Protein AF-A0A7S0JCQ1-F1 (afdb_monomer)

Organism: NCBI:txid127549

Structure (mmCIF, N/CA/C/O backbone):
data_AF-A0A7S0JCQ1-F1
#
_entry.id   AF-A0A7S0JCQ1-F1
#
loop_
_atom_site.group_PDB
_atom_site.id
_atom_site.type_symbol
_atom_site.label_atom_id
_atom_site.label_alt_id
_atom_site.label_comp_id
_atom_site.label_asym_id
_atom_site.label_entity_id
_atom_site.label_seq_id
_atom_site.pdbx_PDB_ins_code
_atom_site.Cartn_x
_atom_site.Cartn_y
_atom_site.Cartn_z
_atom_site.occupancy
_atom_site.B_iso_or_equiv
_atom_site.auth_seq_id
_atom_site.auth_comp_id
_atom_site.auth_asym_id
_atom_site.auth_atom_id
_atom_site.pdbx_PDB_model_num
ATOM 1 N N . ALA A 1 1 ? -12.471 34.660 -16.487 1.00 36.31 1 ALA A N 1
ATOM 2 C CA . ALA A 1 1 ? -12.024 33.297 -16.845 1.00 36.31 1 ALA A CA 1
ATOM 3 C C . ALA A 1 1 ? -12.130 32.411 -15.607 1.00 36.31 1 ALA A C 1
ATOM 5 O O . ALA A 1 1 ? -11.584 32.807 -14.582 1.00 36.31 1 ALA A O 1
ATOM 6 N N . PRO A 1 2 ? -12.861 31.285 -15.633 1.00 32.38 2 PRO A N 1
ATOM 7 C CA . PRO A 1 2 ? -12.936 30.409 -14.474 1.00 32.38 2 PRO A CA 1
ATOM 8 C C . PRO A 1 2 ? -11.576 29.731 -14.290 1.00 32.38 2 PRO A C 1
ATOM 10 O O . PRO A 1 2 ? -11.095 29.015 -15.168 1.00 32.38 2 PRO A O 1
ATOM 13 N N . THR A 1 3 ? -10.933 30.005 -13.159 1.00 33.88 3 THR A N 1
ATOM 14 C CA . THR A 1 3 ? -9.681 29.370 -12.760 1.00 33.88 3 THR A CA 1
ATOM 15 C C . THR A 1 3 ? -9.937 27.877 -12.589 1.00 33.88 3 THR A C 1
ATOM 17 O O . THR A 1 3 ? -10.672 27.431 -11.706 1.00 33.88 3 THR A O 1
ATOM 20 N N . ARG A 1 4 ? -9.370 27.080 -13.499 1.00 32.62 4 ARG A N 1
ATOM 21 C CA . ARG A 1 4 ? -9.414 25.621 -13.427 1.00 32.62 4 ARG A CA 1
ATOM 22 C C . ARG A 1 4 ? -8.764 25.229 -12.099 1.00 32.62 4 ARG A C 1
ATOM 24 O O . ARG A 1 4 ? -7.586 25.514 -11.890 1.00 32.62 4 ARG A O 1
ATOM 31 N N . LYS A 1 5 ? -9.537 24.642 -11.177 1.00 29.23 5 LYS A N 1
ATOM 32 C CA . LYS A 1 5 ? -8.986 24.095 -9.928 1.00 29.23 5 LYS A CA 1
ATOM 33 C C . LYS A 1 5 ? -7.822 23.160 -10.289 1.00 29.23 5 LYS A C 1
ATOM 35 O O . LYS A 1 5 ? -7.967 22.403 -11.254 1.00 29.23 5 LYS A O 1
ATOM 40 N N . PRO A 1 6 ? -6.692 23.208 -9.561 1.00 34.28 6 PRO A N 1
ATOM 41 C CA . PRO A 1 6 ? -5.584 22.303 -9.822 1.00 34.28 6 PRO A CA 1
ATOM 42 C C . PRO A 1 6 ? -6.089 20.862 -9.735 1.00 34.28 6 PRO A C 1
ATOM 44 O O . PRO A 1 6 ? -6.894 20.532 -8.858 1.00 34.28 6 PRO A O 1
ATOM 47 N N . ALA A 1 7 ? -5.651 20.026 -10.678 1.00 33.75 7 ALA A N 1
ATOM 48 C CA . ALA A 1 7 ? -5.933 18.600 -10.637 1.00 33.75 7 ALA A CA 1
ATOM 49 C C . ALA A 1 7 ? -5.502 18.057 -9.262 1.00 33.75 7 ALA A C 1
ATOM 51 O O . ALA A 1 7 ? -4.461 18.479 -8.746 1.00 33.75 7 ALA A O 1
ATOM 52 N N . PRO A 1 8 ? -6.296 17.176 -8.627 1.00 36.38 8 PRO A N 1
ATOM 53 C CA . PRO A 1 8 ? -5.868 16.555 -7.384 1.00 36.38 8 PRO A CA 1
ATOM 54 C C . PRO A 1 8 ? -4.506 15.879 -7.614 1.00 36.38 8 PRO A C 1
ATOM 56 O O . PRO A 1 8 ? -4.296 15.333 -8.701 1.00 36.38 8 PRO A O 1
ATOM 59 N N . PRO A 1 9 ? -3.588 15.901 -6.628 1.00 42.81 9 PRO A N 1
ATOM 60 C CA . PRO A 1 9 ? -2.343 15.150 -6.741 1.00 42.81 9 PRO A CA 1
ATOM 61 C C . PRO A 1 9 ? -2.677 13.693 -7.073 1.00 42.81 9 PRO A C 1
ATOM 63 O O . PRO A 1 9 ? -3.717 13.190 -6.628 1.00 42.81 9 PRO A O 1
ATOM 66 N N . ALA A 1 10 ? -1.831 13.059 -7.889 1.00 46.19 10 ALA A N 1
ATOM 67 C CA . ALA A 1 10 ? -2.049 11.718 -8.420 1.00 46.19 10 ALA A CA 1
ATOM 68 C C . ALA A 1 10 ? -2.617 10.782 -7.336 1.00 46.19 10 ALA A C 1
ATOM 70 O O . ALA A 1 10 ? -1.998 10.548 -6.300 1.00 46.19 10 ALA A O 1
ATOM 71 N N . ARG A 1 11 ? -3.852 10.303 -7.547 1.00 56.94 11 ARG A N 1
ATOM 72 C CA . ARG A 1 11 ? -4.567 9.422 -6.602 1.00 56.94 11 ARG A CA 1
ATOM 73 C C . ARG A 1 11 ? -4.051 7.981 -6.632 1.00 56.94 11 ARG A C 1
ATOM 75 O O . ARG A 1 11 ? -4.431 7.191 -5.774 1.00 56.94 11 ARG A O 1
ATOM 82 N N . ALA A 1 12 ? -3.215 7.664 -7.614 1.00 60.25 12 ALA A N 1
ATOM 83 C CA . ALA A 1 12 ? -2.566 6.385 -7.815 1.00 60.25 12 ALA A CA 1
ATOM 84 C C . ALA A 1 12 ? -1.116 6.633 -8.240 1.00 60.25 12 ALA A C 1
ATOM 86 O O . ALA A 1 12 ? -0.829 7.605 -8.938 1.00 60.25 12 ALA A O 1
ATOM 87 N N . VAL A 1 13 ? -0.232 5.760 -7.774 1.00 65.50 13 VAL A N 1
ATOM 88 C CA . VAL A 1 13 ? 1.176 5.685 -8.157 1.00 65.50 13 VAL A CA 1
ATOM 89 C C . VAL A 1 13 ? 1.361 4.279 -8.688 1.00 65.50 13 VAL A C 1
ATOM 91 O O . VAL A 1 13 ? 1.127 3.314 -7.958 1.00 65.50 13 VAL A O 1
ATOM 94 N N . ASP A 1 14 ? 1.703 4.187 -9.959 1.00 64.81 14 ASP A N 1
ATOM 95 C CA . ASP A 1 14 ? 1.993 2.946 -10.646 1.00 64.81 14 ASP A CA 1
ATOM 96 C C . ASP A 1 14 ? 3.498 2.685 -10.582 1.00 64.81 14 ASP A C 1
ATOM 98 O O . ASP A 1 14 ? 4.300 3.390 -11.195 1.00 64.81 14 ASP A O 1
ATOM 102 N N . SER A 1 15 ? 3.893 1.685 -9.799 1.00 59.41 15 SER A N 1
ATOM 103 C CA . SER A 1 15 ? 5.292 1.275 -9.701 1.00 59.41 15 SER A CA 1
ATOM 104 C C . SER A 1 15 ? 5.784 0.504 -10.925 1.00 59.41 15 SER A C 1
ATOM 106 O O . SER A 1 15 ? 6.993 0.333 -11.053 1.00 59.41 15 SER A O 1
ATOM 108 N N . ASP A 1 16 ? 4.882 0.039 -11.796 1.00 58.97 16 ASP A N 1
ATOM 109 C CA . ASP A 1 16 ? 5.165 -1.017 -12.768 1.00 58.97 16 ASP A CA 1
ATOM 110 C C . ASP A 1 16 ? 4.499 -0.780 -14.145 1.00 58.97 16 ASP A C 1
ATOM 112 O O . ASP A 1 16 ? 4.258 -1.745 -14.867 1.00 58.97 16 ASP A O 1
ATOM 116 N N . ASN A 1 17 ? 4.210 0.477 -14.525 1.00 57.91 17 ASN A N 1
ATOM 117 C CA . ASN A 1 17 ? 3.549 0.888 -15.783 1.00 57.91 17 ASN A CA 1
ATOM 118 C C . ASN A 1 17 ? 3.913 0.016 -17.004 1.00 57.91 17 ASN A C 1
ATOM 120 O O . ASN A 1 17 ? 4.943 0.193 -17.659 1.00 57.91 17 ASN A O 1
ATOM 124 N N . SER A 1 18 ? 3.019 -0.915 -17.332 1.00 58.72 18 SER A N 1
ATOM 125 C CA . SER A 1 18 ? 3.230 -1.928 -18.370 1.00 58.72 18 SER A CA 1
ATOM 126 C C . SER A 1 18 ? 2.655 -1.539 -19.733 1.00 58.72 18 SER A C 1
ATOM 128 O O . SER A 1 18 ? 2.890 -2.242 -20.713 1.00 58.72 18 SER A O 1
ATOM 130 N N . GLU A 1 19 ? 1.942 -0.412 -19.828 1.00 60.53 19 GLU A N 1
ATOM 131 C CA . GLU A 1 19 ? 1.202 -0.016 -21.037 1.00 60.53 19 GLU A CA 1
ATOM 132 C C . GLU A 1 19 ? 2.080 0.594 -22.140 1.00 60.53 19 GLU A C 1
ATOM 134 O O . GLU A 1 19 ? 1.605 0.920 -23.231 1.00 60.53 19 GLU A O 1
ATOM 139 N N . VAL A 1 20 ? 3.377 0.756 -21.880 1.00 67.06 20 VAL A N 1
ATOM 140 C CA . VAL A 1 20 ? 4.338 1.294 -22.844 1.00 67.06 20 VAL A CA 1
ATOM 141 C C . VAL A 1 20 ? 5.569 0.409 -22.943 1.00 67.06 20 VAL A C 1
ATOM 143 O O . VAL A 1 20 ? 5.942 -0.257 -21.983 1.00 67.06 20 VAL A O 1
ATOM 146 N N . HIS A 1 21 ? 6.211 0.401 -24.110 1.00 73.38 21 HIS A N 1
ATOM 147 C CA . HIS A 1 21 ? 7.444 -0.344 -24.359 1.00 73.38 21 HIS A CA 1
ATOM 148 C C . HIS A 1 21 ? 8.651 0.593 -24.478 1.00 73.38 21 HIS A C 1
ATOM 150 O O . HIS A 1 21 ? 8.551 1.681 -25.047 1.00 73.38 21 HIS A O 1
ATOM 156 N N . VAL A 1 22 ? 9.805 0.154 -23.975 1.00 73.88 22 VAL A N 1
ATOM 157 C CA . VAL A 1 22 ? 11.082 0.882 -23.986 1.00 73.88 22 VAL A CA 1
ATOM 158 C C . VAL A 1 22 ? 12.208 0.029 -24.565 1.00 73.88 22 VAL A C 1
ATOM 160 O O . VAL A 1 22 ? 12.207 -1.200 -24.481 1.00 73.88 22 VAL A O 1
ATOM 163 N N . CYS A 1 23 ? 13.202 0.692 -25.155 1.00 76.00 23 CYS A N 1
ATOM 164 C CA . CYS A 1 23 ? 14.435 0.062 -25.621 1.00 76.00 23 CYS A CA 1
ATOM 165 C C . CYS A 1 23 ? 15.569 0.336 -24.631 1.00 76.00 23 CYS A C 1
ATOM 167 O O . CYS A 1 23 ? 15.814 1.494 -24.316 1.00 76.00 23 CYS A O 1
ATOM 169 N N . GLY A 1 24 ? 16.332 -0.683 -24.223 1.00 69.00 24 GLY A N 1
ATOM 170 C CA . GLY A 1 24 ? 17.442 -0.509 -23.271 1.00 69.00 24 GLY A CA 1
ATOM 171 C C . GLY A 1 24 ? 18.569 0.431 -23.735 1.00 69.00 24 GLY A C 1
ATOM 172 O O . GLY A 1 24 ? 19.301 0.944 -22.905 1.00 69.00 24 GLY A O 1
ATOM 173 N N . MET A 1 25 ? 18.696 0.695 -25.044 1.00 68.75 25 MET A N 1
ATOM 174 C CA . MET A 1 25 ? 19.711 1.610 -25.603 1.00 68.75 25 MET A CA 1
ATOM 175 C C . MET A 1 25 ? 19.161 3.023 -25.892 1.00 68.75 25 MET A C 1
ATOM 177 O O . MET A 1 25 ? 19.926 3.969 -26.013 1.00 68.75 25 MET A O 1
ATOM 181 N N . HIS A 1 26 ? 17.834 3.174 -25.988 1.00 64.62 26 HIS A N 1
ATOM 182 C CA . HIS A 1 26 ? 17.141 4.446 -26.263 1.00 64.62 26 HIS A CA 1
ATOM 183 C C . HIS A 1 26 ? 16.050 4.714 -25.221 1.00 64.62 26 HIS A C 1
ATOM 185 O O . HIS A 1 26 ? 14.980 5.243 -25.527 1.00 64.62 26 HIS A O 1
ATOM 191 N N . ALA A 1 27 ? 16.336 4.309 -23.986 1.00 58.78 27 ALA A N 1
ATOM 192 C CA . ALA A 1 27 ? 15.439 4.333 -22.841 1.00 58.78 27 ALA A CA 1
ATOM 193 C C . ALA A 1 27 ? 14.808 5.714 -22.614 1.00 58.78 27 ALA A C 1
ATOM 195 O O . ALA A 1 27 ? 13.623 5.806 -22.328 1.00 58.78 27 ALA A O 1
ATOM 196 N N . ASN A 1 28 ? 15.580 6.779 -22.843 1.00 56.00 28 ASN A N 1
ATOM 197 C CA . ASN A 1 28 ? 15.161 8.165 -22.633 1.00 56.00 28 ASN A CA 1
ATOM 198 C C . ASN A 1 28 ? 14.469 8.806 -23.852 1.00 56.00 28 ASN A C 1
ATOM 200 O O . ASN A 1 28 ? 14.033 9.950 -23.766 1.00 56.00 28 ASN A O 1
ATOM 204 N N . SER A 1 29 ? 14.397 8.115 -24.998 1.00 53.25 29 SER A N 1
ATOM 205 C CA . SER A 1 29 ? 14.019 8.737 -26.278 1.00 53.25 29 SER A CA 1
ATOM 206 C C . SER A 1 29 ? 12.646 8.327 -26.812 1.00 53.25 29 SER A C 1
ATOM 208 O O . SER A 1 29 ? 12.121 9.047 -27.657 1.00 53.25 29 SER A O 1
ATOM 210 N N . ALA A 1 30 ? 12.040 7.225 -26.348 1.00 52.88 30 ALA A N 1
ATOM 211 C CA . ALA A 1 30 ? 10.628 6.933 -26.622 1.00 52.88 30 ALA A CA 1
ATOM 212 C C . ALA A 1 30 ? 10.085 5.749 -25.818 1.00 52.88 30 ALA A C 1
ATOM 214 O O . ALA A 1 30 ? 10.432 4.596 -26.083 1.00 52.88 30 ALA A O 1
ATOM 215 N N . ALA A 1 31 ? 9.116 6.033 -24.956 1.00 59.22 31 ALA A N 1
ATOM 216 C CA . ALA A 1 31 ? 8.069 5.081 -24.644 1.00 59.22 31 ALA A CA 1
ATOM 217 C C . ALA A 1 31 ? 7.199 4.978 -25.901 1.00 59.22 31 ALA A C 1
ATOM 219 O O . ALA A 1 31 ? 6.716 5.981 -26.436 1.00 59.22 31 ALA A O 1
ATOM 220 N N . GLN A 1 32 ? 7.074 3.774 -26.441 1.00 61.56 32 GLN A N 1
ATOM 221 C CA . GLN A 1 32 ? 6.162 3.492 -27.541 1.00 61.56 32 GLN A CA 1
ATOM 222 C C . GLN A 1 32 ? 4.850 2.992 -26.920 1.00 61.56 32 GLN A C 1
ATOM 224 O O . GLN A 1 32 ? 4.914 2.097 -26.070 1.00 61.56 32 GLN A O 1
ATOM 229 N N . PRO A 1 33 ? 3.677 3.543 -27.286 1.00 59.31 33 PRO A N 1
ATOM 230 C CA . PRO A 1 33 ? 2.418 2.904 -26.926 1.00 59.31 33 PRO A CA 1
ATOM 231 C C . PRO A 1 33 ? 2.399 1.492 -27.517 1.00 59.31 33 PRO A C 1
ATOM 233 O O . PRO A 1 33 ? 2.939 1.275 -28.604 1.00 59.31 33 PRO A O 1
ATOM 236 N N . ILE A 1 34 ? 1.802 0.543 -26.796 1.00 57.16 34 ILE A N 1
ATOM 237 C CA . ILE A 1 34 ? 1.565 -0.807 -27.320 1.00 57.16 34 ILE A CA 1
ATOM 238 C C . ILE A 1 34 ? 0.818 -0.675 -28.648 1.00 57.16 34 ILE A C 1
ATOM 240 O O . ILE A 1 34 ? -0.222 -0.009 -28.701 1.00 57.16 34 ILE A O 1
ATOM 244 N N . SER A 1 35 ? 1.349 -1.262 -29.727 1.00 57.16 35 SER A N 1
ATOM 245 C CA . SER A 1 35 ? 0.610 -1.271 -30.982 1.00 57.16 35 SER A CA 1
ATOM 246 C C . SER A 1 35 ? -0.644 -2.121 -30.778 1.00 57.16 35 SER A C 1
ATOM 248 O O . SER A 1 35 ? -0.596 -3.244 -30.283 1.00 57.16 35 SER A O 1
ATOM 250 N N . SER A 1 36 ? -1.810 -1.578 -31.120 1.00 49.81 36 SER A N 1
ATOM 251 C CA . SER A 1 36 ? -3.104 -2.249 -30.953 1.00 49.81 36 SER A CA 1
ATOM 252 C C . SER A 1 36 ? -3.307 -3.430 -31.912 1.00 49.81 36 SER A C 1
ATOM 254 O O . SER A 1 36 ? -4.432 -3.895 -32.080 1.00 49.81 36 SER A O 1
ATOM 256 N N . GLN A 1 37 ? -2.245 -3.941 -32.542 1.00 51.19 37 GLN A N 1
ATOM 257 C CA . GLN A 1 37 ? -2.304 -5.093 -33.439 1.00 51.19 37 GLN A CA 1
ATOM 258 C C . GLN A 1 37 ? -2.309 -6.408 -32.652 1.00 51.19 37 GLN A C 1
ATOM 260 O O . GLN A 1 37 ? -1.495 -7.299 -32.867 1.00 51.19 37 GLN A O 1
ATOM 265 N N . HIS A 1 38 ? -3.269 -6.544 -31.742 1.00 49.53 38 HIS A N 1
ATOM 266 C CA . HIS A 1 38 ? -3.776 -7.857 -31.385 1.00 49.53 38 HIS A CA 1
ATOM 267 C C . HIS A 1 38 ? -4.904 -8.168 -32.363 1.00 49.53 38 HIS A C 1
ATOM 269 O O . HIS A 1 38 ? -6.061 -7.834 -32.115 1.00 49.53 38 HIS A O 1
ATOM 275 N N . ASP A 1 39 ? -4.560 -8.770 -33.501 1.00 44.19 39 ASP A N 1
ATOM 276 C CA . ASP A 1 39 ? -5.562 -9.419 -34.338 1.00 44.19 39 ASP A CA 1
ATOM 277 C C . ASP A 1 39 ? -6.116 -10.609 -33.543 1.00 44.19 39 ASP A C 1
ATOM 279 O O . ASP A 1 39 ? -5.483 -11.656 -33.399 1.00 44.19 39 ASP A O 1
ATOM 283 N N . SER A 1 40 ? -7.281 -10.410 -32.933 1.00 48.75 40 SER A N 1
ATOM 284 C CA . SER A 1 40 ? -7.963 -11.372 -32.067 1.00 48.75 40 SER A CA 1
ATOM 285 C C . SER A 1 40 ? -8.577 -12.550 -32.836 1.00 48.75 40 SER A C 1
ATOM 287 O O . SER A 1 40 ? -9.340 -13.327 -32.263 1.00 48.75 40 SER A O 1
ATOM 289 N N . THR A 1 41 ? -8.230 -12.725 -34.114 1.00 47.88 41 THR A N 1
ATOM 290 C CA . THR A 1 41 ? -8.917 -13.655 -35.021 1.00 47.88 41 THR A CA 1
ATOM 291 C C . THR A 1 41 ? -8.143 -14.947 -35.321 1.00 47.88 41 THR A C 1
ATOM 293 O O . THR A 1 41 ? -8.684 -15.835 -35.973 1.00 47.88 41 THR A O 1
ATOM 296 N N . THR A 1 42 ? -6.915 -15.144 -34.823 1.00 46.31 42 THR A N 1
ATOM 297 C CA . THR A 1 42 ? -6.160 -16.394 -35.068 1.00 46.31 42 THR A CA 1
ATOM 298 C C . THR A 1 42 ? -5.595 -17.019 -33.786 1.00 46.31 42 THR A C 1
ATOM 300 O O . THR A 1 42 ? -4.437 -16.855 -33.419 1.00 46.31 42 THR A O 1
ATOM 303 N N . HIS A 1 43 ? -6.403 -17.850 -33.116 1.00 50.53 43 HIS A N 1
ATOM 304 C CA . HIS A 1 43 ? -5.969 -18.720 -32.004 1.00 50.53 43 HIS A CA 1
ATOM 305 C C . HIS A 1 43 ? -4.954 -19.822 -32.407 1.00 50.53 43 HIS A C 1
ATOM 307 O O . HIS A 1 43 ? -4.649 -20.703 -31.607 1.00 50.53 43 HIS A O 1
ATOM 313 N N . SER A 1 44 ? -4.422 -19.810 -33.632 1.00 53.22 44 SER A N 1
ATOM 314 C CA . SER A 1 44 ? -3.588 -20.882 -34.194 1.00 53.22 44 SER A CA 1
ATOM 315 C C . SER A 1 44 ? -2.087 -20.576 -34.248 1.00 53.22 44 SER A C 1
ATOM 317 O O . SER A 1 44 ? -1.320 -21.416 -34.712 1.00 53.22 44 SER A O 1
ATOM 319 N N . THR A 1 45 ? -1.628 -19.419 -33.763 1.00 53.62 45 THR A N 1
ATOM 320 C CA . THR A 1 45 ? -0.198 -19.053 -33.788 1.00 53.62 45 THR A CA 1
ATOM 321 C C . THR A 1 45 ? 0.285 -18.493 -32.450 1.00 53.62 45 THR A C 1
ATOM 323 O O . THR A 1 45 ? 0.787 -17.376 -32.380 1.00 53.62 45 THR A O 1
ATOM 326 N N . CYS A 1 46 ? 0.203 -19.278 -31.368 1.00 55.22 46 CYS A N 1
ATOM 327 C CA . CYS A 1 46 ? 0.770 -18.896 -30.061 1.00 55.22 46 CYS A CA 1
ATOM 328 C C . CYS A 1 46 ? 2.317 -18.873 -30.021 1.00 55.22 46 CYS A C 1
ATOM 330 O O . CYS A 1 46 ? 2.905 -18.717 -28.955 1.00 55.22 46 CYS A O 1
ATOM 332 N N . TRP A 1 47 ? 2.973 -19.058 -31.171 1.00 52.72 47 TRP A N 1
ATOM 333 C CA . TRP A 1 47 ? 4.426 -19.189 -31.316 1.00 52.72 47 TRP A CA 1
ATOM 334 C C . TRP A 1 47 ? 5.062 -18.107 -32.193 1.00 52.72 47 TRP A C 1
ATOM 336 O O . TRP A 1 47 ? 6.279 -18.114 -32.370 1.00 52.72 47 TRP A O 1
ATOM 346 N N . LEU A 1 48 ? 4.277 -17.181 -32.756 1.00 53.88 48 LEU A N 1
ATOM 347 C CA . LEU A 1 48 ? 4.859 -16.054 -33.477 1.00 53.88 48 LEU A CA 1
ATOM 348 C C . LEU A 1 48 ? 5.385 -15.026 -32.463 1.00 53.88 48 LEU A C 1
ATOM 350 O O . LEU A 1 48 ? 4.625 -14.600 -31.592 1.00 53.88 48 LEU A O 1
ATOM 354 N N . PRO A 1 49 ? 6.667 -14.623 -32.545 1.00 59.19 49 PRO A N 1
ATOM 355 C CA . PRO A 1 49 ? 7.227 -13.628 -31.643 1.00 59.19 49 PRO A CA 1
ATOM 356 C C . PRO A 1 49 ? 6.551 -12.270 -31.871 1.00 59.19 49 PRO A C 1
ATOM 358 O O . PRO A 1 49 ? 6.887 -11.550 -32.808 1.00 59.19 49 PRO A O 1
ATOM 361 N N . ASN A 1 50 ? 5.621 -11.903 -30.990 1.00 68.56 50 ASN A N 1
ATOM 362 C CA . ASN A 1 50 ? 4.928 -10.610 -30.968 1.00 68.56 50 ASN A CA 1
ATOM 363 C C . ASN A 1 50 ? 5.763 -9.506 -30.290 1.00 68.56 50 ASN A C 1
ATOM 365 O O . ASN A 1 50 ? 5.224 -8.604 -29.653 1.00 68.56 50 ASN A O 1
ATOM 369 N N . TYR A 1 51 ? 7.092 -9.597 -30.375 1.00 72.06 51 TYR A N 1
ATOM 370 C CA . TYR A 1 51 ? 7.969 -8.637 -29.721 1.00 72.06 51 TYR A CA 1
ATOM 371 C C . TYR A 1 51 ? 7.997 -7.325 -30.500 1.00 72.06 51 TYR A C 1
ATOM 373 O O . TYR A 1 51 ? 8.453 -7.272 -31.646 1.00 72.06 51 TYR A O 1
ATOM 381 N N . GLU A 1 52 ? 7.577 -6.255 -29.835 1.00 75.94 52 GLU A N 1
ATOM 382 C CA . GLU A 1 52 ? 7.723 -4.892 -30.333 1.00 75.94 52 GLU A CA 1
ATOM 383 C C . GLU A 1 52 ? 9.202 -4.569 -30.595 1.00 75.94 52 GLU A C 1
ATOM 385 O O . GLU A 1 52 ? 10.101 -5.002 -29.866 1.00 75.94 52 GLU A O 1
ATOM 390 N N . ARG A 1 53 ? 9.484 -3.791 -31.645 1.00 81.12 53 ARG A N 1
ATOM 391 C CA . ARG A 1 53 ? 10.846 -3.351 -31.990 1.00 81.12 53 ARG A CA 1
ATOM 392 C C . ARG A 1 53 ? 10.980 -1.846 -31.844 1.00 81.12 53 ARG A C 1
ATOM 394 O O . ARG A 1 53 ? 10.078 -1.077 -32.154 1.00 81.12 53 ARG A O 1
ATOM 401 N N . CYS A 1 54 ? 12.152 -1.406 -31.409 1.00 80.12 54 CYS A N 1
ATOM 402 C CA . CYS A 1 54 ? 12.476 0.006 -31.323 1.00 80.12 54 CYS A CA 1
ATOM 403 C C . CYS A 1 54 ? 12.530 0.628 -32.723 1.00 80.12 54 CYS A C 1
ATOM 405 O O . CYS A 1 54 ? 13.399 0.271 -33.518 1.00 80.12 54 CYS A O 1
ATOM 407 N N . LYS A 1 55 ? 11.687 1.629 -32.993 1.00 78.62 55 LYS A N 1
ATOM 408 C CA . LYS A 1 55 ? 11.689 2.362 -34.272 1.00 78.62 55 LYS A CA 1
ATOM 409 C C . LYS A 1 55 ? 12.999 3.096 -34.602 1.00 78.62 55 LYS A C 1
ATOM 411 O O . LYS A 1 55 ? 13.202 3.470 -35.748 1.00 78.62 55 LYS A O 1
ATOM 416 N N . TYR A 1 56 ? 13.879 3.311 -33.618 1.00 78.06 56 TYR A N 1
ATOM 417 C CA . TYR A 1 56 ? 15.156 4.013 -33.811 1.00 78.06 56 TYR A CA 1
ATOM 418 C C . TYR A 1 56 ? 16.326 3.077 -34.119 1.00 78.06 56 TYR A C 1
ATOM 420 O O . TYR A 1 56 ? 17.243 3.470 -34.829 1.00 78.06 56 TYR A O 1
ATOM 428 N N . CYS A 1 57 ? 16.329 1.853 -33.578 1.00 83.31 57 CYS A N 1
ATOM 429 C CA . CYS A 1 57 ? 17.477 0.945 -33.715 1.00 83.31 57 CYS A CA 1
ATOM 430 C C . CYS A 1 57 ? 17.137 -0.505 -34.065 1.00 83.31 57 CYS A C 1
ATOM 432 O O . CYS A 1 57 ? 18.038 -1.338 -34.120 1.00 83.31 57 CYS A O 1
ATOM 434 N N . GLY A 1 58 ? 15.858 -0.843 -34.242 1.00 79.94 58 GLY A N 1
ATOM 435 C CA . GLY A 1 58 ? 15.390 -2.176 -34.643 1.00 79.94 58 GLY A CA 1
ATOM 436 C C . GLY A 1 58 ? 15.549 -3.283 -33.591 1.00 79.94 58 GLY A C 1
ATOM 437 O O . GLY A 1 58 ? 15.078 -4.407 -33.801 1.00 79.94 58 GLY A O 1
ATOM 438 N N . ARG A 1 59 ? 16.188 -2.990 -32.451 1.00 82.31 59 ARG A N 1
ATOM 439 C CA . ARG A 1 59 ? 16.319 -3.922 -31.321 1.00 82.31 59 ARG A CA 1
ATOM 440 C C . ARG A 1 59 ? 14.968 -4.182 -30.667 1.00 82.31 59 ARG A C 1
ATOM 442 O O . ARG A 1 59 ? 14.062 -3.359 -30.771 1.00 82.31 59 ARG A O 1
ATOM 449 N N . LEU A 1 60 ? 14.863 -5.306 -29.964 1.00 82.69 60 LEU A N 1
ATOM 450 C CA . LEU A 1 60 ? 13.660 -5.658 -29.215 1.00 82.69 60 LEU A CA 1
ATOM 451 C C . LEU A 1 60 ? 13.353 -4.580 -28.167 1.00 82.69 60 LEU A C 1
ATOM 453 O O . LEU A 1 60 ? 14.235 -4.152 -27.414 1.00 82.69 60 LEU A O 1
ATOM 457 N N . ALA A 1 61 ? 12.107 -4.125 -28.164 1.00 80.25 61 ALA A N 1
ATOM 458 C CA . ALA A 1 61 ? 11.538 -3.318 -27.107 1.00 80.25 61 ALA A CA 1
ATOM 459 C C . ALA A 1 61 ? 10.937 -4.252 -26.049 1.00 80.25 61 ALA A C 1
ATOM 461 O O . ALA A 1 61 ? 10.490 -5.359 -26.347 1.00 80.25 61 ALA A O 1
ATOM 462 N N . ARG A 1 62 ? 10.950 -3.809 -24.797 1.00 79.25 62 ARG A N 1
ATOM 463 C CA . ARG A 1 62 ? 10.378 -4.533 -23.657 1.00 79.25 62 ARG A CA 1
ATOM 464 C C . ARG A 1 62 ? 9.320 -3.670 -22.982 1.00 79.25 62 ARG A C 1
ATOM 466 O O . ARG A 1 62 ? 9.416 -2.450 -23.112 1.00 79.25 62 ARG A O 1
ATOM 473 N N . PRO A 1 63 ? 8.373 -4.246 -22.227 1.00 76.81 63 PRO A N 1
ATOM 474 C CA . PRO A 1 63 ? 7.502 -3.456 -21.370 1.00 76.81 63 PRO A CA 1
ATOM 475 C C . PRO A 1 63 ? 8.323 -2.505 -20.491 1.00 76.81 63 PRO A C 1
ATOM 477 O O . PRO A 1 63 ? 9.423 -2.849 -20.036 1.00 76.81 63 PRO A O 1
ATOM 480 N N . CYS A 1 64 ? 7.795 -1.310 -20.259 1.00 75.12 64 CYS A N 1
ATOM 481 C CA . CYS A 1 64 ? 8.387 -0.259 -19.436 1.00 75.12 64 CYS A CA 1
ATOM 482 C C . CYS A 1 64 ? 8.214 -0.552 -17.947 1.00 75.12 64 CYS A C 1
ATOM 484 O O . CYS A 1 64 ? 7.827 0.304 -17.170 1.00 75.12 64 CYS A O 1
ATOM 486 N N . ILE A 1 65 ? 8.531 -1.777 -17.553 1.00 76.56 65 ILE A N 1
ATOM 487 C CA . ILE A 1 65 ? 8.614 -2.208 -16.164 1.00 76.56 65 ILE A CA 1
ATOM 488 C C . ILE A 1 65 ? 10.063 -2.064 -15.683 1.00 76.56 65 ILE A C 1
ATOM 490 O O . ILE A 1 65 ? 10.987 -2.192 -16.493 1.00 76.56 65 ILE A O 1
ATOM 494 N N . LEU A 1 66 ? 10.285 -1.794 -14.392 1.00 76.62 66 LEU A N 1
ATOM 495 C CA . LEU A 1 66 ? 11.639 -1.784 -13.833 1.00 76.62 66 LEU A CA 1
ATOM 496 C C . LEU A 1 66 ? 12.150 -3.224 -13.750 1.00 76.62 66 LEU A C 1
ATOM 498 O O . LEU A 1 66 ? 11.664 -4.019 -12.945 1.00 76.62 66 LEU A O 1
ATOM 502 N N . MET A 1 67 ? 13.123 -3.565 -14.584 1.00 77.56 67 MET A N 1
ATOM 503 C CA . MET A 1 67 ? 13.724 -4.892 -14.630 1.00 77.56 67 MET A CA 1
ATOM 504 C C . MET A 1 67 ? 15.022 -4.941 -13.827 1.00 77.56 67 MET A C 1
ATOM 506 O O . MET A 1 67 ? 15.642 -3.926 -13.511 1.00 77.56 67 MET A O 1
ATOM 510 N N . PHE A 1 68 ? 15.470 -6.155 -13.510 1.00 75.25 68 PHE A N 1
ATOM 511 C CA . PHE A 1 68 ? 16.826 -6.355 -13.009 1.00 75.25 68 PHE A CA 1
ATOM 512 C C . PHE A 1 68 ? 17.835 -5.816 -14.029 1.00 75.25 68 PHE A C 1
ATOM 514 O O . PHE A 1 68 ? 17.688 -6.077 -15.223 1.00 75.25 68 PHE A O 1
ATOM 521 N N . ASN A 1 69 ? 18.865 -5.118 -13.541 1.00 76.88 69 ASN A N 1
ATOM 522 C CA . ASN A 1 69 ? 19.893 -4.454 -14.351 1.00 76.88 69 ASN A CA 1
ATOM 523 C C . ASN A 1 69 ? 19.436 -3.169 -15.075 1.00 76.88 69 ASN A C 1
ATOM 525 O O . ASN A 1 69 ? 20.173 -2.657 -15.915 1.00 76.88 69 ASN A O 1
ATOM 529 N N . ASP A 1 70 ? 18.258 -2.637 -14.741 1.00 76.06 70 ASP A N 1
ATOM 530 C CA . ASP A 1 70 ? 17.930 -1.240 -15.023 1.00 76.06 70 ASP A CA 1
ATOM 531 C C . ASP A 1 70 ? 18.553 -0.327 -13.954 1.00 76.06 70 ASP A C 1
ATOM 533 O O . ASP A 1 70 ? 18.474 -0.621 -12.759 1.00 76.06 70 ASP A O 1
ATOM 537 N N . ASP A 1 71 ? 19.117 0.809 -14.371 1.00 74.00 71 ASP A N 1
ATOM 538 C CA . ASP A 1 71 ? 19.694 1.800 -13.448 1.00 74.00 71 ASP A CA 1
ATOM 539 C C . ASP A 1 71 ? 18.621 2.627 -12.723 1.00 74.00 71 ASP A C 1
ATOM 541 O O . ASP A 1 71 ? 18.815 3.073 -11.590 1.00 74.00 71 ASP A O 1
ATOM 545 N N . ALA A 1 72 ? 17.481 2.859 -13.380 1.00 72.44 72 ALA A N 1
ATOM 546 C CA . ALA A 1 72 ? 16.377 3.647 -12.849 1.00 72.44 72 ALA A CA 1
ATOM 547 C C . ALA A 1 72 ? 15.057 3.344 -13.567 1.00 72.44 72 ALA A C 1
ATOM 549 O O . ALA A 1 72 ? 15.024 2.854 -14.696 1.00 72.44 72 ALA A O 1
ATOM 550 N N . TRP A 1 73 ? 13.955 3.707 -12.911 1.00 73.88 73 TRP A N 1
ATOM 551 C CA . TRP A 1 73 ? 12.633 3.733 -13.522 1.00 73.88 73 TRP A CA 1
ATOM 552 C C . TRP A 1 73 ? 12.553 4.827 -14.594 1.00 73.88 73 TRP A C 1
ATOM 554 O O . TRP A 1 73 ? 12.827 5.996 -14.327 1.00 73.88 73 TRP A O 1
ATOM 564 N N . LEU A 1 74 ? 12.155 4.446 -15.808 1.00 69.25 74 LEU A N 1
ATOM 565 C CA . LEU A 1 74 ? 12.132 5.347 -16.964 1.00 69.25 74 LEU A CA 1
ATOM 566 C C . LEU A 1 74 ? 10.806 6.094 -17.130 1.00 69.25 74 LEU A C 1
ATOM 568 O O . LEU A 1 74 ? 10.783 7.142 -17.769 1.00 69.25 74 LEU A O 1
ATOM 572 N N . GLY A 1 75 ? 9.709 5.606 -16.541 1.00 64.62 75 GLY A N 1
ATOM 573 C CA . GLY A 1 75 ? 8.390 6.238 -16.677 1.00 64.62 75 GLY A CA 1
ATOM 574 C C . GLY A 1 75 ? 8.305 7.657 -16.096 1.00 64.62 75 GLY A C 1
ATOM 575 O O . GLY A 1 75 ? 7.424 8.420 -16.489 1.00 64.62 75 GLY A O 1
ATOM 576 N N . ASP A 1 76 ? 9.239 8.036 -15.218 1.00 64.38 76 ASP A N 1
ATOM 577 C CA . ASP A 1 76 ? 9.336 9.400 -14.680 1.00 64.38 76 ASP A CA 1
ATOM 578 C C . ASP A 1 76 ? 10.024 10.366 -15.666 1.00 64.38 76 ASP A C 1
ATOM 580 O O 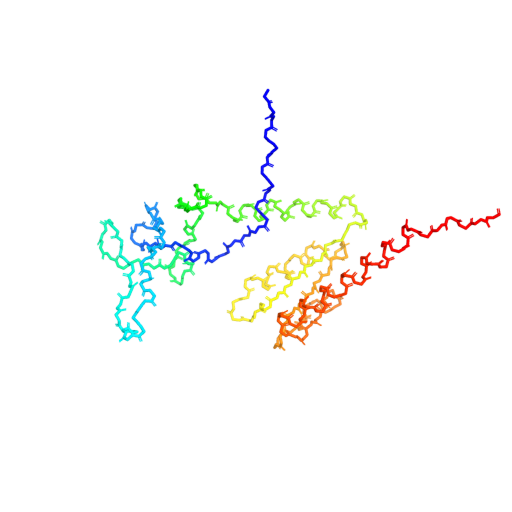. ASP A 1 76 ? 9.754 11.565 -15.653 1.00 64.38 76 ASP A O 1
ATOM 584 N N . SER A 1 77 ? 10.894 9.849 -16.541 1.00 62.69 77 SER A N 1
ATOM 585 C CA . SER A 1 77 ? 11.716 10.637 -17.474 1.00 62.69 77 SER A CA 1
ATOM 586 C C . SER A 1 77 ? 11.155 10.659 -18.896 1.00 62.69 77 SER A C 1
ATOM 588 O O . SER A 1 77 ? 11.499 11.536 -19.689 1.00 62.69 77 SER A O 1
ATOM 590 N N . VAL A 1 78 ? 10.307 9.689 -19.241 1.00 59.94 78 VAL A N 1
ATOM 591 C CA . VAL A 1 78 ? 9.850 9.464 -20.612 1.00 59.94 78 VAL A CA 1
ATOM 592 C C . VAL A 1 78 ? 8.385 9.889 -20.762 1.00 59.94 78 VAL A C 1
ATOM 594 O O . VAL A 1 78 ? 7.538 9.439 -19.990 1.00 59.94 78 VAL A O 1
ATOM 597 N N . PRO A 1 79 ? 8.044 10.732 -21.754 1.00 57.94 79 PRO A N 1
ATOM 598 C CA . PRO A 1 79 ? 6.655 11.048 -22.070 1.00 57.94 79 PRO A CA 1
ATOM 599 C C . PRO A 1 79 ? 5.875 9.781 -22.442 1.00 57.94 79 PRO A C 1
ATOM 601 O O . PRO A 1 79 ? 6.303 9.025 -23.313 1.00 57.94 79 PRO A O 1
ATOM 604 N N . GLY A 1 80 ? 4.729 9.563 -21.802 1.00 57.22 80 GLY A N 1
ATOM 605 C CA . GLY A 1 80 ? 3.821 8.449 -22.079 1.00 57.22 80 GLY A CA 1
ATOM 606 C C . GLY A 1 80 ? 2.427 8.929 -22.501 1.00 57.22 80 GLY A C 1
ATOM 607 O O . GLY A 1 80 ? 2.172 10.135 -22.530 1.00 57.22 80 GLY A O 1
ATOM 608 N N . PRO A 1 81 ? 1.482 8.012 -22.781 1.00 47.31 81 PRO A N 1
ATOM 609 C CA . PRO A 1 81 ? 0.096 8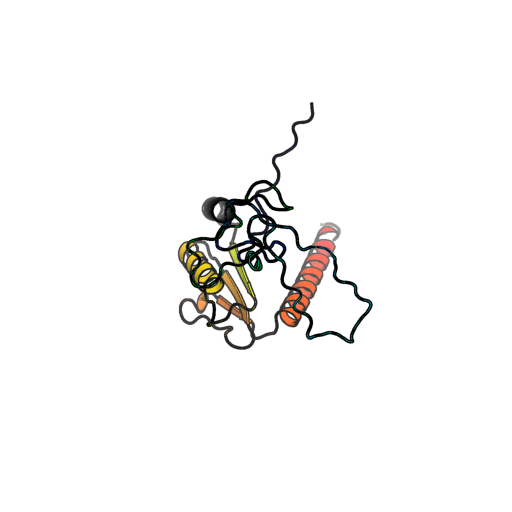.364 -23.115 1.00 47.31 81 PRO A CA 1
ATOM 610 C C . PRO A 1 81 ? -0.605 9.171 -22.006 1.00 47.31 81 PRO A C 1
ATOM 612 O O . PRO A 1 81 ? -1.560 9.893 -22.275 1.00 47.31 81 PRO A O 1
ATOM 615 N N . ALA A 1 82 ? -0.092 9.111 -20.772 1.00 48.03 82 ALA A N 1
ATOM 616 C CA . ALA A 1 82 ? -0.561 9.904 -19.642 1.00 48.03 82 ALA A CA 1
ATOM 617 C C . ALA A 1 82 ? 0.033 11.332 -19.560 1.00 48.03 82 ALA A C 1
ATOM 619 O O . ALA A 1 82 ? -0.391 12.092 -18.690 1.00 48.03 82 ALA A O 1
ATOM 620 N N . GLY A 1 83 ? 1.013 11.719 -20.392 1.00 54.50 83 GLY A N 1
ATOM 621 C CA . GLY A 1 83 ? 1.638 13.054 -20.384 1.00 54.50 83 GLY A CA 1
ATOM 622 C C . GLY A 1 83 ? 3.179 13.054 -20.369 1.00 54.50 83 GLY A C 1
ATOM 623 O O . GLY A 1 83 ? 3.792 11.988 -20.456 1.00 54.50 83 GLY A O 1
ATOM 624 N N . PRO A 1 84 ? 3.825 14.240 -20.278 1.00 53.94 84 PRO A N 1
ATOM 625 C CA . PRO A 1 84 ? 5.268 14.332 -20.037 1.00 53.94 84 PRO A CA 1
ATOM 626 C C . PRO A 1 84 ? 5.572 13.624 -18.713 1.00 53.94 84 PRO A C 1
ATOM 628 O O . PRO A 1 84 ? 4.780 13.773 -17.787 1.00 53.94 84 PRO A O 1
ATOM 631 N N . GLY A 1 85 ? 6.648 12.831 -18.659 1.00 57.09 85 GLY A N 1
ATOM 632 C CA . GLY A 1 85 ? 6.970 11.901 -17.566 1.00 57.09 85 GLY A CA 1
ATOM 633 C C . GLY A 1 85 ? 6.477 12.333 -16.177 1.00 57.09 85 GLY A C 1
ATOM 634 O O . GLY A 1 85 ? 6.663 13.473 -15.745 1.00 57.09 85 GLY A O 1
ATOM 635 N N . HIS A 1 86 ? 5.789 11.423 -15.490 1.00 64.44 86 HIS A N 1
ATOM 636 C CA . HIS A 1 86 ? 5.184 11.705 -14.190 1.00 64.44 86 HIS A CA 1
ATOM 637 C C . HIS A 1 86 ? 6.193 11.371 -13.102 1.00 64.44 86 HIS A C 1
ATOM 639 O O . HIS A 1 86 ? 6.497 10.204 -12.939 1.00 64.44 86 HIS A O 1
ATOM 645 N N . ASP A 1 87 ? 6.683 12.340 -12.322 1.00 72.62 87 ASP A N 1
ATOM 646 C CA . ASP A 1 87 ? 7.513 12.046 -11.139 1.00 72.62 87 ASP A CA 1
ATOM 647 C C . ASP A 1 87 ? 6.621 11.450 -10.033 1.00 72.62 87 ASP A C 1
ATOM 649 O O . ASP A 1 87 ? 6.076 12.143 -9.153 1.00 72.62 87 ASP A O 1
ATOM 653 N N . GLN A 1 88 ? 6.382 10.144 -10.140 1.00 73.94 88 GLN A N 1
ATOM 654 C CA . GLN A 1 88 ? 5.452 9.423 -9.283 1.00 73.94 88 GLN A CA 1
ATOM 655 C C . GLN A 1 88 ? 5.995 9.302 -7.861 1.00 73.94 88 GLN A C 1
ATOM 657 O O . GLN A 1 88 ? 5.236 9.410 -6.893 1.00 73.94 88 GLN A O 1
ATOM 662 N N . ALA A 1 89 ? 7.315 9.165 -7.718 1.00 77.12 89 ALA A N 1
ATOM 663 C CA . ALA A 1 89 ? 7.980 9.143 -6.423 1.00 77.12 89 ALA A CA 1
ATOM 664 C C . ALA A 1 89 ? 7.778 10.467 -5.669 1.00 77.12 89 ALA A C 1
ATOM 666 O O . ALA A 1 89 ? 7.427 10.467 -4.480 1.00 77.12 89 ALA A O 1
ATOM 667 N N . ARG A 1 90 ? 7.930 11.610 -6.351 1.00 80.81 90 ARG A N 1
ATOM 668 C CA . ARG A 1 90 ? 7.650 12.931 -5.771 1.00 80.81 90 ARG A CA 1
ATOM 669 C C . ARG A 1 90 ? 6.181 13.095 -5.423 1.00 80.81 90 ARG A C 1
ATOM 671 O O . ARG A 1 90 ? 5.884 13.556 -4.321 1.00 80.81 90 ARG A O 1
ATOM 678 N N . SER A 1 91 ? 5.278 12.700 -6.315 1.00 82.25 91 SER A N 1
ATOM 679 C CA . SER A 1 91 ? 3.830 12.782 -6.079 1.00 82.25 91 SER A CA 1
ATOM 680 C C . SER A 1 91 ? 3.416 11.968 -4.849 1.00 82.25 91 SER A C 1
ATOM 682 O O . SER A 1 91 ? 2.724 12.479 -3.965 1.00 82.25 91 SER A O 1
ATOM 684 N N . TYR A 1 92 ? 3.927 10.739 -4.733 1.00 85.44 92 TYR A N 1
ATOM 685 C CA . TYR A 1 92 ? 3.727 9.887 -3.564 1.00 85.44 92 TYR A CA 1
ATOM 686 C C . TYR A 1 92 ? 4.244 10.543 -2.279 1.00 85.44 92 TYR A C 1
ATOM 688 O O . TYR A 1 92 ? 3.544 10.584 -1.264 1.00 85.44 92 TYR A O 1
ATOM 696 N N . LYS A 1 93 ? 5.462 11.095 -2.318 1.00 87.44 93 LYS A N 1
ATOM 697 C CA . LYS A 1 93 ? 6.089 11.744 -1.162 1.00 87.44 93 LYS A CA 1
ATOM 698 C C . LYS A 1 93 ? 5.302 12.972 -0.698 1.00 87.44 93 LYS A C 1
ATOM 700 O O . LYS A 1 93 ? 5.063 13.114 0.500 1.00 87.44 93 LYS A O 1
ATOM 705 N N . GLN A 1 94 ? 4.863 13.822 -1.627 1.00 89.56 94 GLN A N 1
ATOM 706 C CA . GLN A 1 94 ? 4.036 14.994 -1.319 1.00 89.56 94 GLN A CA 1
ATOM 707 C C . GLN A 1 94 ? 2.706 14.585 -0.677 1.00 89.56 94 GLN A C 1
ATOM 709 O O . GLN A 1 94 ? 2.281 15.174 0.321 1.00 89.56 94 GLN A O 1
ATOM 714 N N . TRP A 1 95 ? 2.066 13.539 -1.205 1.00 91.00 95 TRP A N 1
ATOM 715 C CA . TRP A 1 95 ? 0.846 12.992 -0.621 1.00 91.00 95 TRP A CA 1
ATOM 716 C C . TRP A 1 95 ? 1.082 12.433 0.793 1.00 91.00 95 TRP A C 1
ATOM 718 O O . TRP A 1 95 ? 0.332 12.770 1.713 1.00 91.00 95 TRP A O 1
ATOM 728 N N . GLU A 1 96 ? 2.148 11.651 1.006 1.00 92.44 96 GLU A N 1
ATOM 729 C CA . GLU A 1 96 ? 2.511 11.121 2.330 1.00 92.44 96 GLU A CA 1
ATOM 730 C C . GLU A 1 96 ? 2.708 12.258 3.347 1.00 92.44 96 GLU A C 1
ATOM 732 O O . GLU A 1 96 ? 2.219 12.189 4.481 1.00 92.44 96 GLU A O 1
ATOM 737 N N . GLU A 1 97 ? 3.416 13.317 2.951 1.00 93.00 97 GLU A N 1
ATOM 738 C CA . GLU A 1 97 ? 3.661 14.493 3.787 1.00 93.00 97 GLU A CA 1
ATOM 739 C C . GLU A 1 97 ? 2.356 15.201 4.165 1.00 93.00 97 GLU A C 1
ATOM 741 O O . GLU A 1 97 ? 2.143 15.500 5.346 1.00 93.00 97 GLU A O 1
ATOM 746 N N . ALA A 1 98 ? 1.448 15.389 3.205 1.00 93.31 98 ALA A N 1
ATOM 747 C CA . ALA A 1 98 ? 0.140 15.993 3.441 1.00 93.31 98 ALA A CA 1
ATOM 748 C C . ALA A 1 98 ? -0.731 15.149 4.389 1.00 93.31 98 ALA A C 1
ATOM 750 O O . ALA A 1 98 ? -1.355 15.689 5.311 1.00 93.31 98 ALA A O 1
ATOM 751 N N . VAL A 1 99 ? -0.758 13.823 4.220 1.00 92.69 99 VAL A N 1
ATOM 752 C CA . VAL A 1 99 ? -1.475 12.906 5.125 1.00 92.69 99 VAL A CA 1
ATOM 753 C C . VAL A 1 99 ? -0.905 12.994 6.539 1.00 92.69 99 VAL A C 1
ATOM 755 O O . VAL A 1 99 ? -1.660 13.137 7.507 1.00 92.69 99 VAL A O 1
ATOM 758 N N . ARG A 1 100 ? 0.426 12.983 6.674 1.00 91.25 100 ARG A N 1
ATOM 759 C CA . ARG A 1 100 ? 1.107 13.079 7.972 1.00 91.25 100 ARG A CA 1
ATOM 760 C C . ARG A 1 100 ? 0.834 14.413 8.669 1.00 91.25 100 ARG A C 1
ATOM 762 O O . ARG A 1 100 ? 0.604 14.431 9.879 1.00 91.25 100 ARG A O 1
ATOM 769 N N . ALA A 1 101 ? 0.824 15.517 7.926 1.00 93.12 101 ALA A N 1
ATOM 770 C CA . ALA A 1 101 ? 0.454 16.826 8.457 1.00 93.12 101 ALA A CA 1
ATOM 771 C C . ALA A 1 101 ? -0.998 16.832 8.970 1.00 93.12 101 ALA A C 1
ATOM 773 O O . ALA A 1 101 ? -1.259 17.300 10.077 1.00 93.12 101 ALA A O 1
ATOM 774 N N . ASN A 1 102 ? -1.926 16.227 8.222 1.00 93.56 102 ASN A N 1
ATOM 775 C CA . ASN A 1 102 ? -3.342 16.152 8.591 1.00 93.56 102 ASN A CA 1
ATOM 776 C C . ASN A 1 102 ? -3.596 15.376 9.892 1.00 93.56 102 ASN A C 1
ATOM 778 O O . ASN A 1 102 ? -4.363 15.845 10.734 1.00 93.56 102 ASN A O 1
ATOM 782 N N . ILE A 1 103 ? -2.966 14.211 10.071 1.00 94.44 103 ILE A N 1
ATOM 783 C CA . ILE A 1 103 ? -3.125 13.411 11.302 1.00 94.44 103 ILE A CA 1
ATOM 784 C C . ILE A 1 103 ? -2.388 14.027 12.499 1.00 94.44 103 ILE A C 1
ATOM 786 O O . ILE A 1 103 ? -2.780 13.811 13.641 1.00 94.44 103 ILE A O 1
ATOM 790 N N . LYS A 1 104 ? -1.340 14.828 12.258 1.00 92.38 104 LYS A N 1
ATOM 791 C CA . LYS A 1 104 ? -0.665 15.592 13.316 1.00 92.38 104 LYS A CA 1
ATOM 792 C C . LYS A 1 104 ? -1.527 16.763 13.792 1.00 92.38 104 LYS A C 1
ATOM 794 O O . LYS A 1 104 ? -1.560 17.038 14.986 1.00 92.38 104 LYS A O 1
ATOM 799 N N . ALA A 1 105 ? -2.214 17.438 12.870 1.00 93.38 105 ALA A N 1
ATOM 800 C CA . ALA A 1 105 ? -3.022 18.620 13.161 1.00 93.38 105 ALA A CA 1
ATOM 801 C C . ALA A 1 105 ? -4.345 18.308 13.884 1.00 93.38 105 ALA A C 1
ATOM 803 O O . ALA A 1 105 ? -4.925 19.196 14.500 1.00 93.38 105 ALA A O 1
ATOM 804 N N . SER A 1 106 ? -4.851 17.072 13.815 1.00 91.12 106 SER A N 1
ATOM 805 C CA . SER A 1 106 ? -6.128 16.713 14.437 1.00 91.12 106 SER A CA 1
ATOM 806 C C . SER A 1 106 ? -6.114 15.305 15.017 1.00 91.12 106 SER A C 1
ATOM 808 O O . SER A 1 106 ? -6.048 14.326 14.279 1.00 91.12 106 SER A O 1
ATOM 810 N N . GLN A 1 107 ? -6.319 15.204 16.333 1.00 84.88 107 GLN A N 1
ATOM 811 C CA . GLN A 1 107 ? -6.480 13.927 17.046 1.00 84.88 107 GLN A CA 1
ATOM 812 C C . GLN A 1 107 ? -7.747 13.153 16.632 1.00 84.88 107 GLN A C 1
ATOM 814 O O . GLN A 1 107 ? -7.885 11.968 16.931 1.00 84.88 107 GLN A O 1
ATOM 819 N N . ARG A 1 108 ? -8.686 13.803 15.926 1.00 89.31 108 ARG A N 1
ATOM 820 C CA . ARG A 1 108 ? -9.896 13.155 15.391 1.00 89.31 108 ARG A CA 1
ATOM 821 C C . ARG A 1 108 ? -9.644 12.427 14.070 1.00 89.31 108 ARG A C 1
ATOM 823 O O . ARG A 1 108 ? -10.463 11.597 13.683 1.00 89.31 108 ARG A O 1
ATOM 830 N N . LYS A 1 109 ? -8.548 12.732 13.370 1.00 91.06 109 LYS A N 1
ATOM 831 C CA . LYS A 1 109 ? -8.176 12.071 12.114 1.00 91.06 109 LYS A CA 1
ATOM 832 C C . LYS A 1 109 ? -7.250 10.897 12.416 1.00 91.06 109 LYS A C 1
ATOM 834 O O . LYS A 1 109 ? -6.318 11.022 13.201 1.00 91.06 109 LYS A O 1
ATOM 839 N N . ARG A 1 110 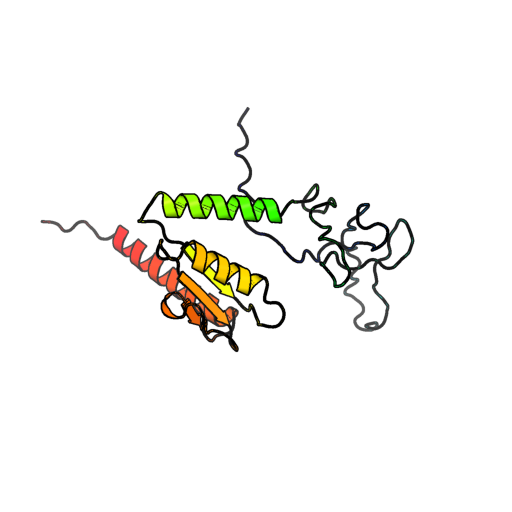? -7.490 9.759 11.766 1.00 91.06 110 ARG A N 1
ATOM 840 C CA . ARG A 1 110 ? -6.659 8.554 11.885 1.00 91.06 110 ARG A CA 1
ATOM 841 C C . AR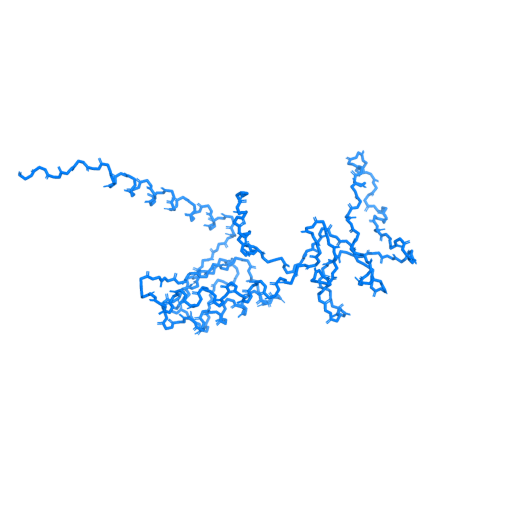G A 1 110 ? -6.277 8.058 10.501 1.00 91.06 110 ARG A C 1
ATOM 843 O O . ARG A 1 110 ? -7.079 8.147 9.575 1.00 91.06 110 ARG A O 1
ATOM 850 N N . LEU A 1 111 ? -5.063 7.530 10.379 1.00 94.94 111 LEU A N 1
ATOM 851 C CA . LEU A 1 111 ? -4.602 6.853 9.172 1.00 94.94 111 LEU A CA 1
ATOM 852 C C . LEU A 1 111 ? -4.888 5.353 9.290 1.00 94.94 111 LEU A C 1
ATOM 854 O O . LEU A 1 111 ? -4.535 4.720 10.287 1.00 94.94 111 LEU A O 1
ATOM 858 N N . VAL A 1 112 ? -5.497 4.786 8.255 1.00 96.06 112 VAL A N 1
ATOM 859 C CA . VAL A 1 112 ? -5.612 3.338 8.071 1.00 96.06 112 VAL A CA 1
ATOM 860 C C . VAL A 1 112 ? -4.871 2.985 6.791 1.00 96.06 112 VAL A C 1
ATOM 862 O O . VAL A 1 112 ? -5.144 3.560 5.741 1.00 96.06 112 VAL A O 1
ATOM 865 N N . ILE A 1 113 ? -3.917 2.068 6.897 1.00 96.44 113 ILE A N 1
ATOM 866 C CA . ILE A 1 113 ? -3.164 1.526 5.768 1.00 96.44 113 ILE A CA 1
ATOM 867 C C . ILE A 1 113 ? -3.817 0.198 5.404 1.00 96.44 113 ILE A C 1
ATOM 869 O O . ILE A 1 113 ? -3.976 -0.652 6.278 1.00 96.44 113 ILE A O 1
ATOM 873 N N . VAL A 1 114 ? -4.192 0.013 4.142 1.00 95.94 114 VAL A N 1
ATOM 874 C CA . VAL A 1 114 ? -4.728 -1.257 3.641 1.00 95.94 114 VAL A CA 1
ATOM 875 C C . VAL A 1 114 ? -3.732 -1.826 2.642 1.00 95.94 114 VAL A C 1
ATOM 877 O O . VAL A 1 114 ? -3.464 -1.217 1.612 1.00 95.94 114 VAL A O 1
ATOM 880 N N . GLU A 1 115 ? -3.164 -2.980 2.975 1.00 95.19 115 GLU A N 1
ATOM 881 C CA . GLU A 1 115 ? -2.211 -3.719 2.148 1.00 95.19 115 GLU A CA 1
ATOM 882 C C . GLU A 1 115 ? -2.874 -5.006 1.661 1.00 95.19 115 GLU A C 1
ATOM 884 O O . GLU A 1 115 ? -3.426 -5.761 2.467 1.00 95.19 115 GLU A O 1
ATOM 889 N N . VAL A 1 116 ? -2.796 -5.284 0.359 1.00 94.88 116 VAL A N 1
ATOM 890 C CA . VAL A 1 116 ? -3.457 -6.441 -0.252 1.00 94.88 116 VAL A CA 1
ATOM 891 C C . VAL A 1 116 ? -2.467 -7.226 -1.097 1.00 94.88 116 VAL A C 1
ATOM 893 O O . VAL A 1 116 ? -1.790 -6.663 -1.948 1.00 94.88 116 VAL A O 1
ATOM 896 N N . GLY A 1 117 ? -2.361 -8.533 -0.854 1.00 91.75 117 GLY A N 1
ATOM 897 C CA . GLY A 1 117 ? -1.575 -9.444 -1.692 1.00 91.75 117 GLY A CA 1
ATOM 898 C C . GLY A 1 117 ? -0.054 -9.255 -1.633 1.00 91.75 117 GLY 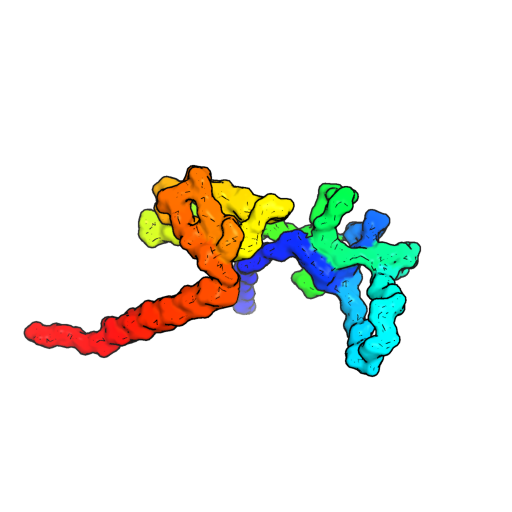A C 1
ATOM 899 O O . GLY A 1 117 ? 0.673 -10.012 -2.267 1.00 91.75 117 GLY A O 1
ATOM 900 N N . CYS A 1 118 ? 0.465 -8.307 -0.848 1.00 90.81 118 CYS A N 1
ATOM 901 C CA . CYS A 1 118 ? 1.905 -8.088 -0.756 1.00 90.81 118 CYS A CA 1
ATOM 902 C C . CYS A 1 118 ? 2.574 -9.293 -0.092 1.00 90.81 118 CYS A C 1
ATOM 904 O O . CYS A 1 118 ? 2.264 -9.624 1.048 1.00 90.81 118 CYS A O 1
ATOM 906 N N . GLY A 1 119 ? 3.451 -9.977 -0.824 1.00 83.88 119 GLY A N 1
ATOM 907 C CA . GLY A 1 119 ? 4.152 -11.174 -0.369 1.00 83.88 119 GLY A CA 1
ATOM 908 C C . GLY A 1 119 ? 5.536 -10.886 0.212 1.00 83.88 119 GLY A C 1
ATOM 909 O O . GLY A 1 119 ? 5.902 -9.745 0.496 1.00 83.88 119 GLY A O 1
ATOM 910 N N . LEU A 1 120 ? 6.318 -11.944 0.428 1.00 84.31 120 LEU A N 1
ATOM 911 C CA . LEU A 1 120 ? 7.717 -11.824 0.869 1.00 84.31 120 LEU A CA 1
ATOM 912 C C . LEU A 1 120 ? 8.709 -11.723 -0.300 1.00 84.31 120 LEU A C 1
ATOM 914 O O . LEU A 1 120 ? 9.816 -11.234 -0.107 1.00 84.31 120 LEU A O 1
ATOM 918 N N . ARG A 1 121 ? 8.308 -12.145 -1.507 1.00 82.25 121 ARG A N 1
ATOM 919 C CA . ARG A 1 121 ? 9.185 -12.211 -2.688 1.00 82.25 121 ARG A CA 1
ATOM 920 C C . ARG A 1 121 ? 9.561 -10.830 -3.237 1.00 82.25 121 ARG A C 1
ATOM 922 O O . ARG A 1 121 ? 10.716 -10.609 -3.569 1.00 82.25 121 ARG A O 1
ATOM 929 N N . VAL A 1 122 ? 8.605 -9.900 -3.276 1.00 77.94 122 VAL A N 1
ATOM 930 C CA . VAL A 1 122 ? 8.826 -8.487 -3.630 1.00 77.94 122 VAL A CA 1
ATOM 931 C C . VAL A 1 122 ? 8.275 -7.628 -2.487 1.00 77.94 122 VAL A C 1
ATOM 933 O O . VAL A 1 122 ? 7.101 -7.255 -2.489 1.00 77.94 122 VAL A O 1
ATOM 936 N N . PRO A 1 123 ? 9.078 -7.368 -1.437 1.00 84.12 123 PRO A N 1
ATOM 937 C CA . PRO A 1 123 ? 8.574 -6.816 -0.184 1.00 84.12 123 PRO A CA 1
ATOM 938 C C . PRO A 1 123 ? 8.446 -5.288 -0.204 1.00 84.12 123 PRO A C 1
ATOM 940 O O . PRO A 1 123 ? 8.220 -4.705 0.850 1.00 84.12 123 PRO A O 1
ATOM 943 N N . THR A 1 124 ? 8.620 -4.612 -1.343 1.00 87.94 124 THR A N 1
ATOM 944 C CA . THR A 1 124 ? 8.677 -3.141 -1.425 1.00 87.94 124 THR A CA 1
ATOM 945 C C . THR A 1 124 ? 7.429 -2.485 -0.838 1.00 87.94 124 THR A C 1
ATOM 947 O O . THR A 1 124 ? 7.536 -1.665 0.076 1.00 87.94 124 THR A O 1
ATOM 950 N N . VAL A 1 125 ? 6.240 -2.916 -1.273 1.00 89.94 125 VAL A N 1
ATOM 951 C CA . VAL A 1 125 ? 4.964 -2.406 -0.744 1.00 89.94 125 VAL A CA 1
ATOM 952 C C . VAL A 1 125 ? 4.812 -2.748 0.741 1.00 89.94 125 VAL A C 1
ATOM 954 O O . VAL A 1 125 ? 4.457 -1.887 1.541 1.00 89.94 125 VAL A O 1
ATOM 957 N N . ARG A 1 126 ? 5.194 -3.966 1.139 1.00 92.69 126 ARG A N 1
ATOM 958 C CA . ARG A 1 126 ? 5.159 -4.419 2.536 1.00 92.69 126 ARG A CA 1
ATOM 959 C C . ARG A 1 126 ? 6.035 -3.572 3.462 1.00 92.69 126 ARG A C 1
ATOM 961 O O . ARG A 1 126 ? 5.574 -3.092 4.497 1.00 92.69 126 ARG A O 1
ATOM 968 N N . LYS A 1 127 ? 7.289 -3.339 3.072 1.00 92.44 127 LYS A N 1
ATOM 969 C CA . LYS A 1 127 ? 8.240 -2.484 3.797 1.00 92.44 127 LYS A CA 1
ATOM 970 C C . LYS A 1 127 ? 7.738 -1.046 3.861 1.00 92.44 127 LYS A C 1
ATOM 972 O O . LYS A 1 127 ? 7.897 -0.386 4.887 1.00 92.44 127 LYS A O 1
ATOM 977 N N . ASN A 1 128 ? 7.114 -0.558 2.790 1.00 93.12 128 ASN A N 1
ATOM 978 C CA . ASN A 1 128 ? 6.510 0.766 2.765 1.00 93.12 128 ASN A CA 1
ATOM 979 C C . ASN A 1 128 ? 5.359 0.892 3.783 1.00 93.12 128 ASN A C 1
ATOM 981 O O . ASN A 1 128 ? 5.379 1.828 4.585 1.00 93.12 128 ASN A O 1
ATOM 985 N N . SER A 1 129 ? 4.428 -0.068 3.830 1.00 94.88 129 SER A N 1
ATOM 986 C CA . SER A 1 129 ? 3.354 -0.112 4.836 1.00 94.88 129 SER A CA 1
ATOM 987 C C . SER A 1 129 ? 3.902 -0.132 6.263 1.00 94.88 129 SER A C 1
ATOM 989 O O . SER A 1 129 ? 3.450 0.631 7.115 1.00 94.88 129 SER A O 1
ATOM 991 N N . GLU A 1 130 ? 4.907 -0.969 6.531 1.00 93.69 130 GLU A N 1
ATOM 992 C CA . GLU A 1 130 ? 5.534 -1.095 7.854 1.00 93.69 130 GLU A CA 1
ATOM 993 C C . GLU A 1 130 ? 6.263 0.190 8.271 1.00 93.69 130 GLU A C 1
ATOM 995 O O . GLU A 1 130 ? 6.123 0.652 9.408 1.00 93.69 130 GLU A O 1
ATOM 1000 N N . ARG A 1 131 ? 6.982 0.828 7.338 1.00 94.44 131 ARG A N 1
ATOM 1001 C CA . ARG A 1 131 ? 7.617 2.138 7.541 1.00 94.44 131 ARG A CA 1
ATOM 1002 C C . ARG A 1 131 ? 6.584 3.205 7.895 1.00 94.44 131 ARG A C 1
ATOM 1004 O O . ARG A 1 131 ? 6.812 3.971 8.834 1.00 94.44 131 ARG A O 1
ATOM 1011 N N . LEU A 1 132 ? 5.480 3.279 7.150 1.00 94.12 132 LEU A N 1
ATOM 1012 C CA . LEU A 1 132 ? 4.412 4.245 7.409 1.00 94.12 132 LEU A CA 1
ATOM 1013 C C . LEU A 1 132 ? 3.773 3.994 8.775 1.00 94.12 132 LEU A C 1
ATOM 1015 O O . LEU A 1 132 ? 3.722 4.917 9.586 1.00 94.12 132 LEU A O 1
ATOM 1019 N N . LEU A 1 133 ? 3.393 2.745 9.064 1.00 95.62 133 LEU A N 1
ATOM 1020 C CA . LEU A 1 133 ? 2.810 2.339 10.344 1.00 95.62 133 LEU A CA 1
ATOM 1021 C C . LEU A 1 133 ? 3.696 2.765 11.519 1.00 95.62 133 LEU A C 1
ATOM 1023 O O . LEU A 1 133 ? 3.212 3.397 12.456 1.00 95.62 133 LEU A O 1
ATOM 1027 N N . LYS A 1 134 ? 5.006 2.493 11.440 1.00 93.94 134 LYS A N 1
ATOM 1028 C CA . LYS A 1 134 ? 5.977 2.884 12.472 1.00 93.94 134 LYS A CA 1
ATOM 1029 C C . LYS A 1 134 ? 6.055 4.404 12.638 1.00 93.94 134 LYS A C 1
ATOM 1031 O O . LYS A 1 134 ? 6.050 4.902 13.761 1.00 93.94 134 LYS A O 1
ATOM 1036 N N . ARG A 1 135 ? 6.105 5.160 11.535 1.00 92.44 135 ARG A N 1
ATOM 1037 C CA . ARG A 1 135 ? 6.229 6.632 11.553 1.00 92.44 135 ARG A CA 1
ATOM 1038 C C . ARG A 1 135 ? 4.993 7.340 12.104 1.00 92.44 135 ARG A C 1
ATOM 1040 O O . ARG A 1 135 ? 5.114 8.454 12.613 1.00 92.44 135 ARG A O 1
ATOM 1047 N N . SER A 1 136 ? 3.819 6.726 12.005 1.00 93.12 136 SER A N 1
ATOM 1048 C CA . SER A 1 136 ? 2.554 7.320 12.444 1.00 93.12 136 SER A CA 1
ATOM 1049 C C . SER A 1 136 ? 1.878 6.561 13.594 1.00 93.12 136 SER A C 1
ATOM 1051 O O . SER A 1 136 ? 0.727 6.855 13.928 1.00 93.12 136 SER A O 1
ATOM 1053 N N . ALA A 1 137 ? 2.594 5.643 14.254 1.00 90.31 137 ALA A N 1
ATOM 1054 C CA . ALA A 1 137 ? 2.090 4.831 15.366 1.00 90.31 137 ALA A CA 1
ATOM 1055 C C . ALA A 1 137 ? 1.521 5.684 16.512 1.00 90.31 137 ALA A C 1
ATOM 1057 O O . ALA A 1 137 ? 0.411 5.438 16.978 1.00 90.31 137 ALA A O 1
ATOM 1058 N N . ARG A 1 138 ? 2.219 6.767 16.885 1.00 91.25 138 ARG A N 1
ATOM 1059 C CA . ARG A 1 138 ? 1.779 7.714 17.931 1.00 91.25 138 ARG A CA 1
ATOM 1060 C C . ARG A 1 138 ? 0.448 8.423 17.635 1.00 91.25 138 ARG A C 1
ATOM 1062 O O . ARG A 1 138 ? -0.105 9.065 18.514 1.00 91.25 138 ARG A O 1
ATOM 1069 N N . HIS A 1 139 ? -0.038 8.344 16.396 1.00 92.19 139 HIS A N 1
ATOM 1070 C CA . HIS A 1 139 ? -1.306 8.930 15.952 1.00 92.19 139 HIS A CA 1
ATOM 1071 C C . HIS A 1 139 ? -2.413 7.871 15.798 1.00 92.19 139 HIS A C 1
ATOM 1073 O O . HIS A 1 139 ? -3.402 8.101 15.105 1.00 92.19 139 HIS A O 1
ATOM 1079 N N . GLY A 1 140 ? -2.239 6.685 16.396 1.00 92.75 140 GLY A N 1
ATOM 1080 C CA . GLY A 1 140 ? -3.233 5.611 16.354 1.00 92.75 140 GLY A CA 1
ATOM 1081 C C . GLY A 1 140 ? -3.411 4.994 14.965 1.00 92.75 140 GLY A C 1
ATOM 1082 O O . GLY A 1 140 ? -4.511 4.555 14.628 1.00 92.75 140 GLY A O 1
ATOM 1083 N N . THR A 1 141 ? -2.354 4.994 14.146 1.00 95.69 141 THR A N 1
ATOM 1084 C CA . THR A 1 141 ? -2.392 4.388 12.806 1.00 95.69 141 THR A CA 1
ATOM 1085 C C . THR A 1 141 ? -2.585 2.880 12.898 1.00 95.69 141 THR A C 1
ATOM 1087 O O . THR A 1 141 ? -1.99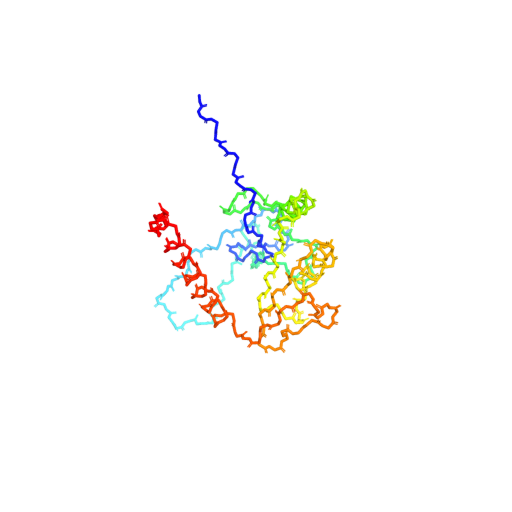2 2.223 13.755 1.00 95.69 141 THR A O 1
ATOM 1090 N N . ARG A 1 142 ? -3.396 2.327 11.994 1.00 97.00 142 ARG A N 1
ATOM 1091 C CA . ARG A 1 142 ? -3.670 0.887 11.903 1.00 97.00 142 ARG A CA 1
ATOM 1092 C C . ARG A 1 142 ? -3.282 0.364 10.526 1.00 97.00 142 ARG A C 1
ATOM 1094 O O . ARG A 1 142 ? -3.515 1.044 9.530 1.00 97.00 142 ARG A O 1
ATOM 1101 N N . LEU A 1 143 ? -2.737 -0.847 10.476 1.00 97.44 143 LEU A N 1
ATOM 1102 C CA . LEU A 1 143 ? -2.509 -1.592 9.237 1.00 97.44 143 LEU A CA 1
ATOM 1103 C C . LEU A 1 143 ? -3.543 -2.711 9.124 1.00 97.44 143 LEU A C 1
ATOM 1105 O O . LEU A 1 143 ? -3.680 -3.501 10.048 1.00 97.44 143 LEU A O 1
ATOM 1109 N N . ILE A 1 144 ? -4.238 -2.808 7.999 1.00 96.75 144 ILE A N 1
ATOM 1110 C CA . ILE A 1 144 ? -5.056 -3.958 7.615 1.00 96.75 144 ILE A CA 1
ATOM 1111 C C . ILE A 1 144 ? -4.275 -4.706 6.539 1.00 96.75 144 ILE A C 1
ATOM 1113 O O . ILE A 1 144 ? -3.994 -4.139 5.484 1.00 96.75 144 ILE A O 1
ATOM 1117 N N . ARG A 1 145 ? -3.906 -5.960 6.806 1.00 96.50 145 ARG A N 1
ATOM 1118 C CA . ARG A 1 145 ? -3.129 -6.787 5.873 1.00 96.50 145 ARG A CA 1
ATOM 1119 C C . ARG A 1 145 ? -3.982 -7.943 5.376 1.00 96.50 145 ARG A C 1
ATOM 1121 O O . ARG A 1 145 ? -4.304 -8.840 6.149 1.00 96.50 145 ARG A O 1
ATOM 1128 N N . ILE A 1 146 ? -4.317 -7.925 4.091 1.00 96.94 146 ILE A N 1
ATOM 1129 C CA . ILE A 1 146 ? -5.089 -8.969 3.411 1.00 96.94 146 ILE A CA 1
ATOM 1130 C C . ILE A 1 146 ? -4.121 -9.850 2.630 1.00 96.94 146 ILE A C 1
ATOM 1132 O O . ILE A 1 146 ? -3.575 -9.436 1.604 1.00 96.94 146 ILE A O 1
ATOM 1136 N N . ASN A 1 147 ? -3.880 -11.060 3.126 1.00 95.81 147 ASN A N 1
ATOM 1137 C CA . ASN A 1 147 ? -3.028 -12.031 2.450 1.00 95.81 147 ASN A CA 1
ATOM 1138 C C . ASN A 1 147 ? -3.366 -13.459 2.930 1.00 95.81 147 ASN A C 1
ATOM 1140 O O . ASN A 1 147 ? -3.457 -13.665 4.143 1.00 95.81 147 ASN A O 1
ATOM 1144 N N . PRO A 1 148 ? -3.551 -14.446 2.034 1.00 95.44 148 PRO A N 1
ATOM 1145 C CA . PRO A 1 148 ? -3.875 -15.817 2.435 1.00 95.44 148 PRO A CA 1
ATOM 1146 C C . PRO A 1 148 ? -2.714 -16.518 3.163 1.00 95.44 148 PRO A C 1
ATOM 1148 O O . PRO A 1 148 ? -2.943 -17.228 4.142 1.00 95.44 148 PRO A O 1
ATOM 1151 N N . ASP A 1 149 ? -1.473 -16.258 2.753 1.00 94.12 149 ASP A N 1
ATOM 1152 C CA . ASP A 1 149 ? -0.299 -16.990 3.236 1.00 94.12 149 ASP A CA 1
ATOM 1153 C C . ASP A 1 149 ? 0.390 -16.259 4.394 1.00 94.12 149 ASP A C 1
ATOM 1155 O O . ASP A 1 149 ? 0.718 -16.846 5.428 1.00 94.12 149 ASP A O 1
ATOM 1159 N N . TRP A 1 150 ? 0.554 -14.938 4.264 1.0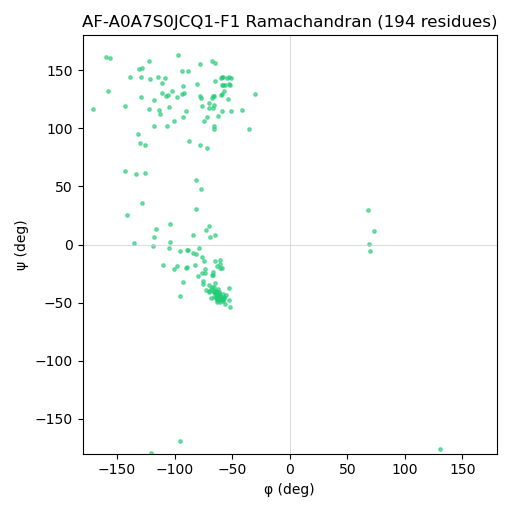0 93.12 150 TRP A N 1
ATOM 1160 C CA . TRP A 1 150 ? 1.313 -14.106 5.207 1.00 93.12 150 TRP A CA 1
ATOM 1161 C C . TRP A 1 150 ? 0.505 -12.918 5.757 1.00 93.12 150 TRP A C 1
ATOM 1163 O O . TRP A 1 150 ? 0.891 -11.766 5.542 1.00 93.12 150 TRP A O 1
ATOM 1173 N N . PRO A 1 151 ? -0.615 -13.148 6.468 1.00 94.31 151 PRO A N 1
ATOM 1174 C CA . PRO A 1 151 ? -1.446 -12.067 7.006 1.00 94.31 151 PRO A CA 1
ATOM 1175 C C . PRO A 1 151 ? -0.841 -11.398 8.250 1.00 94.31 151 PRO A C 1
ATOM 1177 O O . PRO A 1 151 ? -1.144 -10.244 8.543 1.00 94.31 151 PRO A O 1
ATOM 1180 N N . ASN A 1 152 ? 0.014 -12.107 8.991 1.00 94.00 152 ASN A N 1
ATOM 1181 C CA . ASN A 1 152 ? 0.536 -11.647 10.277 1.00 94.00 152 ASN A CA 1
ATOM 1182 C C . ASN A 1 152 ? 1.657 -10.604 10.120 1.00 94.00 152 ASN A C 1
ATOM 1184 O O . ASN A 1 152 ? 2.361 -10.548 9.108 1.00 94.00 152 ASN A O 1
ATOM 1188 N N . ASN A 1 153 ? 1.840 -9.781 11.155 1.00 91.38 153 ASN A N 1
ATOM 1189 C CA . ASN A 1 153 ? 2.934 -8.818 11.263 1.00 9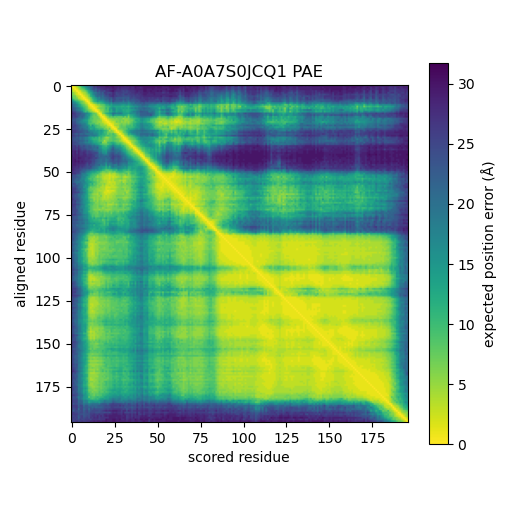1.38 153 ASN A CA 1
ATOM 1190 C C . ASN A 1 153 ? 3.600 -8.939 12.637 1.00 91.38 153 ASN A C 1
ATOM 1192 O O . ASN A 1 153 ? 3.151 -8.324 13.602 1.00 91.38 153 ASN A O 1
ATOM 1196 N N . SER A 1 154 ? 4.683 -9.712 12.715 1.00 89.75 154 SER A N 1
ATOM 1197 C CA . SER A 1 154 ? 5.406 -9.941 13.971 1.00 89.75 154 SER A CA 1
ATOM 1198 C C . SER A 1 154 ? 6.088 -8.685 14.518 1.00 89.75 154 SER A C 1
ATOM 1200 O O . SER A 1 154 ? 6.312 -8.597 15.717 1.00 89.75 154 SER A O 1
ATOM 1202 N N . GLN A 1 155 ? 6.398 -7.698 13.669 1.00 88.69 155 GLN A N 1
ATOM 1203 C CA . GLN A 1 155 ? 7.052 -6.463 14.112 1.00 88.69 155 GLN A CA 1
ATOM 1204 C C . GLN A 1 155 ? 6.081 -5.528 14.845 1.00 88.69 155 GLN A C 1
ATOM 1206 O O . GLN A 1 155 ? 6.488 -4.803 15.745 1.00 88.69 155 GLN A O 1
ATOM 1211 N N . ASN A 1 156 ? 4.808 -5.501 14.435 1.00 92.31 156 ASN A N 1
ATOM 1212 C CA . ASN A 1 156 ? 3.792 -4.605 14.997 1.00 92.31 156 ASN A CA 1
ATOM 1213 C C . ASN A 1 156 ? 2.416 -5.300 15.090 1.00 92.31 156 ASN A C 1
ATOM 1215 O O . ASN A 1 156 ? 1.464 -4.867 14.426 1.00 92.31 156 ASN A O 1
ATOM 1219 N N . PRO A 1 157 ? 2.281 -6.376 15.890 1.00 93.62 157 PRO A N 1
ATOM 1220 C CA . PRO A 1 157 ? 1.063 -7.184 15.928 1.00 93.62 157 PRO A CA 1
ATOM 1221 C C . PRO A 1 157 ? -0.131 -6.406 16.491 1.00 93.62 157 PRO A C 1
ATOM 1223 O O . PRO A 1 157 ? -1.218 -6.461 15.929 1.00 93.62 157 PRO A O 1
ATOM 1226 N N . SER A 1 158 ? 0.073 -5.598 17.535 1.00 94.94 158 SER A N 1
ATOM 1227 C CA . SER A 1 158 ? -0.993 -4.803 18.164 1.00 94.94 158 SER A CA 1
ATOM 1228 C C . SER A 1 158 ? -1.577 -3.737 17.231 1.00 94.94 158 SER A C 1
ATOM 1230 O O . SER A 1 158 ? -2.774 -3.450 17.277 1.00 94.94 158 SER A O 1
ATOM 1232 N N . ALA A 1 159 ? -0.756 -3.173 16.343 1.00 95.88 159 ALA A N 1
ATOM 1233 C CA . ALA A 1 159 ? -1.161 -2.147 15.386 1.00 95.88 159 ALA A CA 1
ATOM 1234 C C . ALA A 1 159 ? -1.671 -2.723 14.050 1.00 95.88 159 ALA A C 1
ATOM 1236 O O . ALA A 1 159 ? -2.186 -1.962 13.226 1.00 95.88 159 ALA A O 1
ATOM 1237 N N . THR A 1 160 ? -1.610 -4.046 13.863 1.00 96.81 160 THR A N 1
ATOM 1238 C CA . THR A 1 160 ? -2.003 -4.724 12.621 1.00 96.81 160 THR A CA 1
ATOM 1239 C C . THR A 1 160 ? -3.273 -5.557 12.805 1.00 96.81 160 THR A C 1
ATOM 1241 O O . THR A 1 160 ? -3.449 -6.240 13.806 1.00 96.81 160 THR A O 1
ATOM 1244 N N . ILE A 1 161 ? -4.162 -5.515 11.817 1.00 96.62 161 ILE A N 1
ATOM 1245 C CA . ILE A 1 161 ? -5.333 -6.377 11.674 1.00 96.62 161 ILE A CA 1
ATOM 1246 C C . ILE A 1 161 ? -5.018 -7.369 10.546 1.00 96.62 161 ILE A C 1
ATOM 1248 O O . ILE A 1 161 ? -5.052 -6.982 9.373 1.00 96.62 161 ILE A O 1
ATOM 1252 N N . PRO A 1 162 ? -4.661 -8.621 10.877 1.00 96.62 162 PRO A N 1
ATOM 1253 C CA . PRO A 1 162 ? -4.396 -9.650 9.883 1.00 96.62 162 PRO A CA 1
ATOM 1254 C C . PRO A 1 162 ? -5.714 -10.206 9.328 1.00 96.62 162 PRO A C 1
ATOM 1256 O O . PRO A 1 162 ? -6.578 -10.648 10.083 1.00 96.62 162 PRO A O 1
ATOM 1259 N N . LEU A 1 163 ? -5.858 -10.226 8.005 1.00 96.50 163 LEU A N 1
ATOM 1260 C CA . LEU A 1 163 ? -6.974 -10.849 7.299 1.00 96.50 163 LEU A CA 1
ATOM 1261 C C . LEU A 1 163 ? -6.438 -11.974 6.412 1.00 96.50 163 LEU A C 1
ATOM 1263 O O . LEU A 1 163 ? -5.892 -11.738 5.332 1.00 96.50 163 LEU A O 1
ATOM 1267 N N . ARG A 1 164 ? -6.609 -13.215 6.881 1.00 96.69 164 ARG A N 1
ATOM 1268 C CA . ARG A 1 164 ? -6.293 -14.419 6.107 1.00 96.69 164 ARG A CA 1
ATOM 1269 C C . ARG A 1 164 ? -7.406 -14.691 5.097 1.00 96.69 164 ARG A C 1
ATOM 1271 O O . ARG A 1 164 ? -8.348 -15.422 5.387 1.00 96.69 164 ARG A O 1
ATOM 1278 N N . ALA A 1 165 ? -7.318 -14.057 3.937 1.00 96.06 165 ALA A N 1
ATOM 1279 C CA . ALA A 1 165 ? -8.291 -14.198 2.861 1.00 96.06 165 ALA A CA 1
ATOM 1280 C C . ALA A 1 165 ? -7.659 -13.856 1.510 1.00 96.06 165 ALA A C 1
ATOM 1282 O O . ALA A 1 165 ? -6.651 -13.146 1.443 1.00 96.06 165 ALA A O 1
ATOM 1283 N N . SER A 1 166 ? -8.294 -14.316 0.431 1.00 96.00 166 SER A N 1
ATOM 1284 C CA . SER A 1 166 ? -8.032 -13.752 -0.894 1.00 96.00 166 SER A CA 1
ATOM 1285 C C . SER A 1 166 ? -8.485 -12.285 -0.957 1.00 96.00 166 SER A C 1
ATOM 1287 O O . SER A 1 166 ? -9.371 -11.859 -0.209 1.00 96.00 166 SER A O 1
ATOM 1289 N N . CYS A 1 167 ? -7.891 -11.518 -1.877 1.00 94.06 167 CYS A N 1
ATOM 1290 C CA . CYS A 1 167 ? -8.233 -10.112 -2.115 1.00 94.06 167 CYS A CA 1
ATOM 1291 C C . CYS A 1 167 ? -9.742 -9.928 -2.340 1.00 94.06 167 CYS A C 1
ATOM 1293 O O . CYS A 1 167 ? -10.393 -9.184 -1.608 1.00 94.06 167 CYS A O 1
ATOM 1295 N N . LEU A 1 168 ? -10.304 -10.674 -3.296 1.00 96.12 168 LEU A N 1
ATOM 1296 C CA . LEU A 1 168 ? -11.709 -10.563 -3.678 1.00 96.12 168 LEU A CA 1
ATOM 1297 C C . LEU A 1 168 ? -12.648 -10.821 -2.493 1.00 96.12 168 LEU A C 1
ATOM 1299 O O . LEU A 1 168 ? -13.531 -10.014 -2.216 1.00 96.12 168 LEU A O 1
ATOM 1303 N N . GLN A 1 169 ? -12.427 -11.909 -1.751 1.00 97.06 169 GLN A N 1
ATOM 1304 C CA . GLN A 1 169 ? -13.263 -12.254 -0.598 1.00 97.06 169 GLN A CA 1
ATOM 1305 C C . GLN A 1 169 ? -13.225 -11.179 0.494 1.00 97.06 169 GLN A C 1
ATOM 1307 O O . GLN A 1 169 ? -14.254 -10.884 1.102 1.00 97.06 169 GLN A O 1
ATOM 1312 N N . ALA A 1 170 ? -12.050 -10.604 0.767 1.00 96.62 170 ALA A N 1
ATOM 1313 C CA . ALA A 1 170 ? -11.916 -9.551 1.766 1.00 96.62 170 ALA A CA 1
ATOM 1314 C C . ALA A 1 170 ? -12.611 -8.258 1.320 1.00 96.62 170 ALA A C 1
ATOM 1316 O O . ALA A 1 170 ? -13.357 -7.672 2.103 1.00 96.62 170 ALA A O 1
ATOM 1317 N N . LEU A 1 171 ? -12.405 -7.839 0.068 1.00 95.06 171 LEU A N 1
ATOM 1318 C CA . LEU A 1 171 ? -12.992 -6.610 -0.465 1.00 95.06 171 LEU A CA 1
ATOM 1319 C C . LEU A 1 171 ? -14.518 -6.682 -0.543 1.00 95.06 171 LEU A C 1
ATOM 1321 O O . LEU A 1 171 ? -15.166 -5.721 -0.143 1.00 95.06 171 LEU A O 1
ATOM 1325 N N . LEU A 1 172 ? -15.094 -7.818 -0.951 1.00 97.06 172 LEU A N 1
ATOM 1326 C CA . LEU A 1 172 ? -16.550 -8.011 -0.947 1.00 97.06 172 LEU A CA 1
ATOM 1327 C C . LEU A 1 172 ? -17.141 -7.851 0.459 1.00 97.06 172 LEU A C 1
ATOM 1329 O O . LEU A 1 172 ? -18.106 -7.120 0.654 1.00 97.06 172 LEU A O 1
ATOM 1333 N N . LYS A 1 173 ? -16.517 -8.466 1.472 1.00 95.62 173 LYS A N 1
ATOM 1334 C CA . LYS A 1 173 ? -16.973 -8.336 2.866 1.00 95.62 173 LYS A CA 1
ATOM 1335 C C . LYS A 1 173 ? -16.822 -6.914 3.408 1.00 95.62 173 LYS A C 1
ATOM 1337 O O . LYS A 1 173 ? -17.656 -6.474 4.198 1.00 95.62 173 LYS A O 1
ATOM 1342 N N . ILE A 1 174 ? -15.758 -6.210 3.018 1.00 93.12 174 ILE A N 1
ATOM 1343 C CA . ILE A 1 174 ? -15.554 -4.803 3.379 1.00 93.12 174 ILE A CA 1
ATOM 1344 C C . ILE A 1 174 ? -16.635 -3.936 2.726 1.00 93.12 174 ILE A C 1
ATOM 1346 O O . ILE A 1 174 ? -17.224 -3.109 3.418 1.00 93.12 174 ILE A O 1
ATOM 1350 N N . ASP A 1 175 ? -16.934 -4.148 1.444 1.00 95.31 175 ASP A N 1
ATOM 1351 C CA . ASP A 1 175 ? -17.975 -3.409 0.723 1.00 95.31 175 ASP A CA 1
ATOM 1352 C C . ASP A 1 175 ? -19.356 -3.625 1.359 1.00 95.31 175 ASP A C 1
ATOM 1354 O O . ASP A 1 175 ? -20.036 -2.659 1.706 1.00 95.31 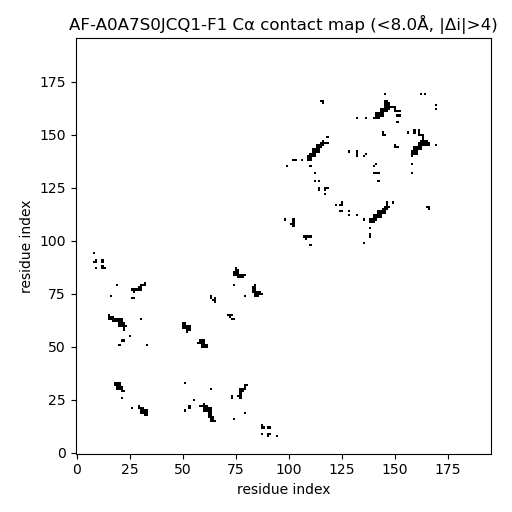175 ASP A O 1
ATOM 1358 N N . ASP A 1 176 ? -19.724 -4.876 1.645 1.00 96.56 176 ASP A N 1
ATOM 1359 C CA . ASP A 1 176 ? -20.970 -5.212 2.344 1.00 96.56 176 ASP A CA 1
ATOM 1360 C C . ASP A 1 176 ? -21.065 -4.538 3.720 1.00 96.56 176 ASP A C 1
ATOM 1362 O O . ASP A 1 176 ? -22.118 -4.014 4.101 1.00 96.56 176 ASP A O 1
ATOM 1366 N N . ALA A 1 177 ? -19.970 -4.534 4.485 1.00 93.75 177 ALA A N 1
ATOM 1367 C CA . ALA A 1 177 ? -19.920 -3.881 5.788 1.00 93.75 177 ALA A CA 1
ATOM 1368 C C . ALA A 1 177 ? -20.064 -2.356 5.668 1.00 93.75 177 ALA A C 1
ATOM 1370 O O . ALA A 1 177 ? -20.796 -1.747 6.452 1.00 93.75 177 ALA A O 1
ATOM 1371 N N . ILE A 1 178 ? -19.419 -1.741 4.672 1.00 93.62 178 ILE A N 1
ATOM 1372 C CA . ILE A 1 178 ? -19.539 -0.306 4.390 1.00 93.62 178 ILE A CA 1
ATOM 1373 C C . ILE A 1 178 ? -20.981 0.034 4.003 1.00 93.62 178 ILE A C 1
ATOM 1375 O O . ILE A 1 178 ? -21.546 0.967 4.575 1.00 93.62 178 ILE A O 1
ATOM 1379 N N . ARG A 1 179 ? -21.614 -0.737 3.110 1.00 94.31 179 ARG A N 1
ATOM 1380 C CA . ARG A 1 179 ? -23.019 -0.531 2.712 1.00 94.31 179 ARG A CA 1
ATOM 1381 C C . ARG A 1 179 ? -23.963 -0.594 3.909 1.00 94.31 179 ARG A C 1
ATOM 1383 O O . ARG A 1 179 ? -24.770 0.316 4.084 1.00 94.31 179 ARG A O 1
ATOM 1390 N N . LYS A 1 180 ? -23.814 -1.605 4.773 1.00 94.75 180 LYS A N 1
ATOM 1391 C CA . LYS A 1 180 ? -24.592 -1.733 6.021 1.00 94.75 180 LYS A CA 1
ATOM 1392 C C . LYS A 1 180 ? -24.355 -0.558 6.973 1.00 94.75 180 LYS A C 1
ATOM 1394 O O . LYS A 1 180 ? -25.294 -0.040 7.566 1.00 94.75 180 LYS A O 1
ATOM 1399 N N . MET A 1 181 ? -23.113 -0.096 7.121 1.00 93.12 181 MET A N 1
ATOM 1400 C CA . MET A 1 181 ? -22.811 1.075 7.953 1.00 93.12 181 MET A CA 1
ATOM 1401 C C . MET A 1 181 ? -23.435 2.362 7.404 1.00 93.12 181 MET A C 1
ATOM 1403 O O . MET A 1 181 ? -23.905 3.197 8.179 1.00 93.12 181 MET A O 1
ATOM 1407 N N . LEU A 1 182 ? -23.422 2.545 6.084 1.00 92.12 182 LEU A N 1
ATOM 1408 C CA . LEU A 1 182 ? -24.009 3.714 5.436 1.00 92.12 182 LEU A CA 1
ATOM 1409 C C . LEU A 1 182 ? -25.538 3.697 5.517 1.00 92.12 182 LEU A C 1
ATOM 1411 O O . LEU A 1 182 ? -26.119 4.742 5.803 1.00 92.12 182 LEU A O 1
ATOM 1415 N N . SER A 1 183 ? -26.184 2.537 5.354 1.00 90.31 183 SER A N 1
ATOM 1416 C CA . SER A 1 183 ? -27.640 2.422 5.505 1.00 90.31 183 SER A CA 1
ATOM 1417 C C . SER A 1 183 ? -28.094 2.734 6.935 1.00 90.31 183 SER A C 1
ATOM 1419 O O . SER A 1 183 ? -29.057 3.472 7.122 1.00 90.31 183 SER A O 1
ATOM 1421 N N . LEU A 1 184 ? -27.355 2.265 7.947 1.00 88.69 184 LEU A N 1
ATOM 1422 C CA . LEU A 1 184 ? -27.627 2.578 9.354 1.00 88.69 184 LEU A CA 1
ATOM 1423 C C . LEU A 1 184 ? -27.459 4.073 9.663 1.00 88.69 184 LEU A C 1
ATOM 1425 O O . LEU A 1 184 ? -28.268 4.651 10.385 1.00 88.69 184 LEU A O 1
ATOM 1429 N N . LYS A 1 185 ? -26.436 4.726 9.095 1.00 80.62 185 LYS A N 1
ATOM 1430 C CA . LYS A 1 185 ? -26.241 6.179 9.245 1.00 80.62 185 LYS A CA 1
ATOM 1431 C C . LYS A 1 185 ? -27.319 6.994 8.531 1.00 80.62 185 LYS A C 1
ATOM 1433 O O . LYS A 1 185 ? -27.742 8.012 9.068 1.00 80.62 185 LYS A O 1
ATOM 1438 N N . GLY A 1 186 ? -27.761 6.552 7.354 1.00 71.62 186 GLY A N 1
ATOM 1439 C CA . GLY A 1 186 ? -28.876 7.167 6.630 1.00 71.62 186 GLY A CA 1
ATOM 1440 C C . GLY A 1 186 ? -30.191 7.057 7.402 1.00 71.62 186 GLY A C 1
ATOM 1441 O O . GLY A 1 186 ? -30.896 8.049 7.542 1.00 71.62 186 GLY A O 1
ATOM 1442 N N . ALA A 1 187 ? -30.469 5.891 7.994 1.00 60.50 187 ALA A N 1
ATOM 1443 C CA . ALA A 1 187 ? -31.633 5.686 8.857 1.00 60.50 187 ALA A CA 1
ATOM 1444 C C . ALA A 1 187 ? -31.587 6.563 10.125 1.00 60.50 187 ALA A C 1
ATOM 1446 O O . ALA A 1 187 ? -32.592 7.163 10.495 1.00 60.50 187 ALA A O 1
ATOM 1447 N N . ALA A 1 188 ? -30.415 6.709 10.755 1.00 58.06 188 ALA A N 1
ATOM 1448 C CA . ALA A 1 188 ? -30.237 7.576 11.923 1.00 58.06 188 ALA A CA 1
ATOM 1449 C C . ALA A 1 188 ? -30.405 9.078 11.609 1.00 58.06 188 ALA A C 1
ATOM 1451 O O . ALA A 1 188 ? -30.780 9.844 12.491 1.00 58.06 188 ALA A O 1
ATOM 1452 N N . ALA A 1 189 ? -30.158 9.506 10.367 1.00 58.47 189 ALA A N 1
ATOM 1453 C CA . ALA A 1 189 ? -30.348 10.892 9.930 1.00 58.47 189 ALA A CA 1
ATOM 1454 C C . ALA A 1 189 ? -31.808 11.237 9.564 1.00 58.47 189 ALA A C 1
ATOM 1456 O O . ALA A 1 189 ? -32.105 12.400 9.297 1.00 58.47 189 ALA A O 1
ATOM 1457 N N . HIS A 1 190 ? -32.710 10.251 9.504 1.00 54.78 190 HIS A N 1
ATOM 1458 C CA . HIS A 1 190 ? -34.134 10.424 9.169 1.00 54.78 190 HIS A CA 1
ATOM 1459 C C . HIS A 1 190 ? -35.079 10.017 10.309 1.00 54.78 190 HIS A C 1
ATOM 1461 O O . HIS A 1 190 ? -36.295 10.011 10.127 1.00 54.78 190 HIS A O 1
ATOM 1467 N N . ALA A 1 191 ? -34.546 9.693 11.490 1.00 48.84 191 ALA A N 1
ATOM 1468 C CA . ALA A 1 191 ? -35.370 9.495 12.672 1.00 48.84 191 ALA A CA 1
ATOM 1469 C C . ALA A 1 191 ? -36.012 10.841 13.076 1.00 48.84 191 ALA A C 1
ATOM 1471 O O . ALA A 1 191 ? -35.285 11.833 13.197 1.00 48.84 191 ALA A O 1
ATOM 1472 N N . PRO A 1 192 ? -37.345 10.913 13.267 1.00 54.06 192 PRO A N 1
ATOM 1473 C CA . PRO A 1 192 ? -37.988 12.137 13.730 1.00 54.06 192 PRO A CA 1
ATOM 1474 C C . PRO A 1 192 ? -37.419 12.528 15.103 1.00 54.06 192 PRO A C 1
ATOM 1476 O O . PRO A 1 192 ? -37.107 11.639 15.905 1.00 54.06 192 PRO A O 1
ATOM 1479 N N . PRO A 1 193 ? -37.249 13.832 15.393 1.00 55.97 193 PRO A N 1
ATOM 1480 C CA . PRO A 1 193 ? -36.794 14.260 16.706 1.00 55.97 193 PRO A CA 1
ATOM 1481 C C . PRO A 1 193 ? -37.762 13.733 17.769 1.00 55.97 193 PRO A C 1
ATOM 1483 O O . PRO A 1 193 ? -38.979 13.831 17.614 1.00 55.97 193 PRO A O 1
ATOM 1486 N N . CYS A 1 194 ? -37.200 13.139 18.823 1.00 55.34 194 CYS A N 1
ATOM 1487 C CA . CYS A 1 194 ? -37.936 12.697 20.001 1.00 55.34 194 CYS A CA 1
ATOM 1488 C C . CYS A 1 194 ? -38.797 13.863 20.503 1.00 55.34 194 CYS A C 1
ATOM 1490 O O . CYS A 1 194 ? -38.253 14.901 20.884 1.00 55.34 194 CYS A O 1
ATOM 1492 N N . MET A 1 195 ? -40.121 13.714 20.437 1.00 44.84 195 MET A N 1
ATOM 1493 C CA . MET A 1 195 ? -41.050 14.703 20.970 1.00 44.84 195 MET A CA 1
ATOM 1494 C C . MET A 1 195 ? -41.025 14.578 22.494 1.00 44.84 195 MET A C 1
ATOM 1496 O O . MET A 1 195 ? -41.505 13.585 23.040 1.00 44.84 195 MET A O 1
ATOM 1500 N N . SER A 1 196 ? -40.384 15.549 23.145 1.00 56.22 196 SER A N 1
ATOM 1501 C CA . SER A 1 196 ? -40.459 15.798 24.587 1.00 56.22 196 SER A CA 1
ATOM 1502 C C . SER A 1 196 ? -41.738 16.536 24.942 1.00 56.22 196 SER A C 1
ATOM 1504 O O . SER A 1 196 ? -42.008 17.532 24.229 1.00 56.22 196 SER A O 1
#

Foldseek 3Di:
DPDDDPDPQPPDFDQFQQQFWADPVCLLPDGHGDDPPPPVPDPPCPPPPPFDADPVPRHTIHGQGDDPPDPDRSQQRHADPVGHRNPSVVSVVVVLVVLLVVLVVDLVDEAEAEAAAQDPVPCPVVVVQVVSCVVCVVSLYAYEAEDQPDQADPVCRVRYDGHNDHPVVVVVVVVVVVVVVVVVVVVVVPPPPDDD

Solvent-accessible surface area (backbone atoms only — not comparable to full-atom values): 12012 Å² total; per-residue (Å²): 130,87,79,77,73,77,76,75,75,74,92,69,75,76,88,54,52,60,73,27,29,28,23,94,89,44,48,79,75,45,49,39,70,66,75,83,78,70,74,88,82,61,95,82,57,96,78,65,85,84,69,49,57,30,94,88,76,67,46,71,29,40,60,43,43,77,51,92,93,56,95,65,72,49,59,40,72,19,49,47,100,92,40,72,32,54,58,46,69,58,48,51,49,56,50,52,52,54,52,53,50,51,38,70,76,29,90,87,41,66,55,75,46,79,46,67,67,60,49,81,89,66,38,65,66,48,52,50,53,53,52,49,42,66,77,38,40,96,50,67,28,36,38,38,29,33,15,66,88,65,23,74,46,91,91,49,50,91,47,41,46,60,35,74,31,54,64,67,65,49,50,54,53,50,50,53,50,49,54,54,54,51,51,54,53,53,52,64,74,65,58,75,78,83,86,128

Secondary structure (DSSP, 8-state):
----PPPPS-S---SS--SEEE-TTSTTT-PEEPP----TT-TT-TTS----B-TTT-PBPEESS--TT-SS-STTTS-BTTBS---HHHHHHHHHHHHHHHHHH-TT---EEEEES--SSS-HHHHHHHHHHHHHGGGT-EEEEE-SS----TTSTTTEEEE-S-HHHHHHHHHHHHHHHHHHHHHHTSSPP---

InterPro domains:
  IPR029035 DHS-like NAD/FAD-binding domain superfamily [SSF52467] (35-180)

Radius of gyration: 22.96 Å; Cα contacts (8 Å, |Δi|>4): 217; chains: 1; bounding box: 61×54×60 Å

Sequence (196 aa):
APTRKPAPPARAVDSDNSEVHVCGMHANSAAQPISSQHDSTTHSTCWLPNYERCKYCGRLARPCILMFNDDAWLGDSVPGPAGPGHDQARSYKQWEEAVRANIKASQRKRLVIVEVGCGLRVPTVRKNSERLLKRSARHGTRLIRINPDWPNNSQNPSATIPLRASCLQALLKIDDAIRKMLSLKGAAAHAPPCMS

Mean predicted aligned error: 12.46 Å

Nearest PDB structures (foldseek):
  8zmn-assembly1_A  TM=3.641E-01  e=1.061E-01  Rattus norvegicus
  3n2n-assembly1_B  TM=4.150E-01  e=9.016E-01  Homo sapiens
  2oze-assembly1_A-2  TM=3.697E-01  e=6.706E+00  Streptococcus pyogenes
  6zj7-assembly1_AAA  TM=3.369E-01  e=5.866E+00  Thermoproteus uzoniensis 768-20

pLDDT: mean 76.36, std 18.7, range [29.23, 97.44]